Protein AF-0000000076757131 (afdb_homodimer)

Organism: NCBI:txid1073362

Solvent-accessible surface area (backbone atoms only — not comparable to full-atom values): 20024 Å² total; per-residue (Å²): 137,82,82,80,77,80,82,79,80,73,79,79,78,77,78,76,79,80,77,76,77,74,74,69,77,72,66,69,72,74,76,75,64,66,77,69,65,65,69,62,70,65,69,66,61,77,56,80,61,63,68,68,68,74,60,69,62,56,57,53,46,50,71,74,59,55,54,67,68,59,51,51,37,23,67,72,57,30,57,68,42,39,50,52,40,46,47,56,53,54,70,36,71,89,28,52,43,93,88,58,26,32,50,46,78,42,75,37,50,63,56,57,54,48,49,55,51,49,51,50,49,43,51,53,48,67,75,33,73,85,56,54,59,61,58,50,23,52,52,45,19,67,73,69,71,46,91,49,56,43,73,54,50,54,53,52,46,56,58,72,74,107,136,83,83,78,79,82,79,74,78,76,79,78,78,81,79,74,80,78,77,77,77,74,74,70,77,73,67,71,73,75,74,76,62,65,75,61,65,66,71,64,71,66,72,67,62,78,57,79,62,64,69,71,69,74,61,70,64,55,56,53,45,50,71,72,60,56,56,69,69,57,51,52,37,22,66,71,58,30,58,70,41,40,51,53,41,46,47,56,54,55,69,37,72,89,28,51,44,94,87,58,26,33,49,46,78,41,73,37,50,62,56,58,54,49,48,54,50,48,51,49,50,41,51,53,48,68,76,34,74,84,55,53,59,62,57,50,22,51,51,45,20,67,75,68,71,46,90,49,57,44,73,55,50,54,53,52,45,55,58,71,74,107

Nearest PDB structures (foldseek):
  4dcc-assembly1_A  TM=4.851E-01  e=5.047E+00  Bacteroides thetaiotaomicron
  5ue0-assembly1_A  TM=5.741E-01  e=3.701E+00  Chlamydia trachomatis L2/434/Bu
  4dcc-assembly1_A  TM=4.854E-01  e=4.711E+00  Bacteroides thetaiotaomicron

pLDDT: mean 72.47, std 30.32, range [21.83, 98.75]

Sequence (324 aa):
MKPTEKRSHSHGTARSPGVGARQDTSQPPAQGGGYLDTYRFCELEKSDYAAEKIDPRLKDLHQIGLNPTLLKVAAAIGVDNFLKMWEILDNDEHLRTDWGGIMVKIRAFKSYRRYLRNRHIVMLHKNNDEMGVTKIAKKATENLGERIHPSQIYKIVARSNDMKPTEKRSHSHGTARSPGVGARQDTSQPPAQGGGYLDTYRFCELEKSDYAAEKIDPRLKDLHQIGLNPTLLKVAAAIGVDNFLKMWEILDNDEHLRTDWGGIMVKIRAFKSYRRYLRNRHIVMLHKNNDEMGVTKIAKKATENLGERIHPSQIYKIVARSND

Radius of gyration: 44.88 Å; Cα contacts (8 Å, |Δi|>4): 214; chains: 2; bounding box: 144×159×58 Å

Foldseek 3Di:
DDPPPPDPCPPDPPPPDDPDPPPPPPPPPDCCVPDPVVPPPPPPPVPCPVPVPQDPCLVVVVVVPDDPVLSVVCRVVHVVVSVVVLVVQLPDPVQADPVGDGHDDDDDCVVVVVVVLLVVLLVLCVVCVPDDLVVSQVVSCVVVVHHDDSVVSVVSNVVVVD/DDPPDPPPPPPDPPDDPPPDDPPPDPPPPDPPVPDPVVPPPPPPPVPCPVPPPQDPCLVVVVVVPDDPVLSVVCRVVHVVVSVVVLVVQLPDPVQADPVGDGHDDDDDCVVVVVVVLLVVLLVLCVVCVPDDLVVSQVVSCVVVVHHDDSVVSVVSNVVVVD

Secondary structure (DSSP, 8-state):
-------------------------------------------------------THHHHHHHHT--HHHHHHHHHH-HHHHHHHHHHHHH-GGGB-TTSSEEEEE--THHHHHHHHHHHHHHHHHH-TT--HHHHHHHHHHHHSS---HHHHHHHHHHHT-/---------------------------------TT--------------------THHHHHHHHT--HHHHHHHHHH-HHHHHHHHHHHHH-GGGB-TTSSEEEEE--THHHHHHHHHHHHHHHHHH-TTS-HHHHHHHHHHHHSS---HHHHHHHHHHHT-

Structure (mmCIF, N/CA/C/O backbone):
data_AF-0000000076757131-model_v1
#
loop_
_entity.id
_entity.type
_entity.pdbx_description
1 polymer 'Uncharacterized protein'
#
loop_
_atom_site.group_PDB
_atom_site.id
_atom_site.type_symbol
_atom_site.label_atom_id
_atom_site.label_alt_id
_atom_site.label_comp_id
_atom_site.label_asym_id
_atom_site.label_entity_id
_atom_site.label_seq_id
_atom_site.pdbx_PDB_ins_code
_atom_site.Cartn_x
_atom_site.Cartn_y
_atom_site.Cartn_z
_atom_site.occupancy
_atom_site.B_iso_or_equiv
_atom_site.auth_seq_id
_atom_site.auth_comp_id
_atom_site.auth_asym_id
_atom_site.auth_atom_id
_atom_site.pdbx_PDB_model_num
ATOM 1 N N . MET A 1 1 ? 50 -81.5 13.469 1 29.72 1 MET A N 1
ATOM 2 C CA . MET A 1 1 ? 50.25 -80.125 13.898 1 29.72 1 MET A CA 1
ATOM 3 C C . MET A 1 1 ? 51.344 -79.438 13.055 1 29.72 1 MET A C 1
ATOM 5 O O . MET A 1 1 ? 52.5 -79.375 13.469 1 29.72 1 MET A O 1
ATOM 9 N N . LYS A 1 2 ? 51.312 -79.562 11.703 1 29.81 2 LYS A N 1
ATOM 10 C CA . LYS A 1 2 ? 52.438 -79.5 10.781 1 29.81 2 LYS A CA 1
ATOM 11 C C . LYS A 1 2 ? 52.875 -78.062 10.633 1 29.81 2 LYS A C 1
ATOM 13 O O . LYS A 1 2 ? 52.062 -77.125 10.531 1 29.81 2 LYS A O 1
ATOM 18 N N . PRO A 1 3 ? 54.125 -77.562 11.008 1 34.94 3 PRO A N 1
ATOM 19 C CA . PRO A 1 3 ? 54.812 -76.312 11.195 1 34.94 3 PRO A CA 1
ATOM 20 C C . PRO A 1 3 ? 55 -75.562 9.883 1 34.94 3 PRO A C 1
ATOM 22 O O . PRO A 1 3 ? 55.625 -76.062 8.953 1 34.94 3 PRO A O 1
ATOM 25 N N . THR A 1 4 ? 53.938 -74.812 9.328 1 29.81 4 THR A N 1
ATOM 26 C CA . THR A 1 4 ? 53.844 -74.312 7.961 1 29.81 4 THR A CA 1
ATOM 27 C C . THR A 1 4 ? 54.875 -73.188 7.715 1 29.81 4 THR A C 1
ATOM 29 O O . THR A 1 4 ? 54.906 -72.188 8.422 1 29.81 4 THR A O 1
ATOM 32 N N . GLU A 1 5 ? 56.062 -73.562 7.285 1 27.61 5 GLU A N 1
ATOM 33 C CA . GLU A 1 5 ? 57.344 -72.875 7.129 1 27.61 5 GLU A CA 1
ATOM 34 C C . GLU A 1 5 ? 57.25 -71.75 6.117 1 27.61 5 GLU A C 1
ATOM 36 O O . GLU A 1 5 ? 57 -71.938 4.934 1 27.61 5 GLU A O 1
ATOM 41 N N . LYS A 1 6 ? 56.562 -70.562 6.504 1 28.2 6 LYS A N 1
ATOM 42 C CA . LYS A 1 6 ? 56.188 -69.5 5.559 1 28.2 6 LYS A CA 1
ATOM 43 C C . LYS A 1 6 ? 57.438 -68.938 4.891 1 28.2 6 LYS A C 1
ATOM 45 O O . LYS A 1 6 ? 58.438 -68.688 5.547 1 28.2 6 LYS A O 1
ATOM 50 N N . ARG A 1 7 ? 57.562 -69 3.533 1 26.45 7 ARG A N 1
ATOM 51 C CA . ARG A 1 7 ? 58.562 -68.75 2.482 1 26.45 7 ARG A CA 1
ATOM 52 C C . ARG A 1 7 ? 58.906 -67.312 2.365 1 26.45 7 ARG A C 1
ATOM 54 O O . ARG A 1 7 ? 58.031 -66.438 2.314 1 26.45 7 ARG A O 1
ATOM 61 N N . SER A 1 8 ? 60.156 -66.812 2.822 1 25.58 8 SER A N 1
ATOM 62 C CA . SER A 1 8 ? 60.906 -65.625 3.076 1 25.58 8 SER A CA 1
ATOM 63 C C . SER A 1 8 ? 61.25 -64.875 1.772 1 25.58 8 SER A C 1
ATOM 65 O O . SER A 1 8 ? 62.25 -65.25 1.118 1 25.58 8 SER A O 1
ATOM 67 N N . HIS A 1 9 ? 60.25 -64.625 0.852 1 22.86 9 HIS A N 1
ATOM 68 C CA . HIS A 1 9 ? 60.594 -64.188 -0.497 1 22.86 9 HIS A CA 1
ATOM 69 C C . HIS A 1 9 ? 61.406 -62.906 -0.474 1 22.86 9 HIS A C 1
ATOM 71 O O . HIS A 1 9 ? 60.969 -61.906 0.128 1 22.86 9 HIS A O 1
ATOM 77 N N . SER A 1 10 ? 62.719 -62.938 -0.554 1 24.3 10 SER A N 1
ATOM 78 C CA . SER A 1 10 ? 63.812 -62 -0.443 1 24.3 10 SER A CA 1
ATOM 79 C C . SER A 1 10 ? 63.812 -61 -1.58 1 24.3 10 SER A C 1
ATOM 81 O O . SER A 1 10 ? 64.812 -60.281 -1.778 1 24.3 10 SER A O 1
ATOM 83 N N . HIS A 1 11 ? 62.625 -60.562 -2.096 1 25.34 11 HIS A N 1
ATOM 84 C CA . HIS A 1 11 ? 62.688 -59.906 -3.398 1 25.34 11 HIS A CA 1
ATOM 85 C C . HIS A 1 11 ? 63.625 -58.719 -3.379 1 25.34 11 HIS A C 1
ATOM 87 O O . HIS A 1 11 ? 63.75 -58.031 -2.365 1 25.34 11 HIS A O 1
ATOM 93 N N . GLY A 1 12 ? 64.688 -58.781 -4.258 1 23.33 12 GLY A N 1
ATOM 94 C CA . GLY A 1 12 ? 65.875 -58.094 -4.641 1 23.33 12 GLY A CA 1
ATOM 95 C C . GLY A 1 12 ? 65.625 -56.625 -4.973 1 23.33 12 GLY A C 1
ATOM 96 O O . GLY A 1 12 ? 64.688 -56.281 -5.637 1 23.33 12 GLY A O 1
ATOM 97 N N . THR A 1 13 ? 66 -55.688 -4.078 1 25.72 13 THR A N 1
ATOM 98 C CA . THR A 1 13 ? 65.875 -54.25 -3.85 1 25.72 13 THR A CA 1
ATOM 99 C C . THR A 1 13 ? 66.625 -53.469 -4.93 1 25.72 13 THR A C 1
ATOM 101 O O . THR A 1 13 ? 67.875 -53.406 -4.934 1 25.72 13 THR A O 1
ATOM 104 N N . ALA A 1 14 ? 66.312 -53.812 -6.227 1 26.48 14 ALA A N 1
ATOM 105 C CA . ALA A 1 14 ? 67.125 -53.219 -7.309 1 26.48 14 ALA A CA 1
ATOM 106 C C . ALA A 1 14 ? 67.188 -51.719 -7.145 1 26.48 14 ALA A C 1
ATOM 108 O O . ALA A 1 14 ? 66.188 -51.031 -6.906 1 26.48 14 ALA A O 1
ATOM 109 N N . ARG A 1 15 ? 68.438 -51.25 -6.867 1 24.3 15 ARG A N 1
ATOM 110 C CA . ARG A 1 15 ? 69 -49.938 -6.492 1 24.3 15 ARG A CA 1
ATOM 111 C C . ARG A 1 15 ? 68.875 -48.969 -7.652 1 24.3 15 ARG A C 1
ATOM 113 O O . ARG A 1 15 ? 69.562 -49.156 -8.68 1 24.3 15 ARG A O 1
ATOM 120 N N . SER A 1 16 ? 67.625 -48.625 -8.141 1 25.53 16 SER A N 1
ATOM 121 C CA . SER A 1 16 ? 67.562 -47.781 -9.336 1 25.53 16 SER A CA 1
ATOM 122 C C . SER A 1 16 ? 68.375 -46.531 -9.203 1 25.53 16 SER A C 1
ATOM 124 O O . SER A 1 16 ? 68.438 -45.938 -8.117 1 25.53 16 SER A O 1
ATOM 126 N N . PRO A 1 17 ? 69.375 -46.438 -10.148 1 27.61 17 PRO A N 1
ATOM 127 C CA . PRO A 1 17 ? 70.438 -45.406 -10.305 1 27.61 17 PRO A CA 1
ATOM 128 C C . PRO A 1 17 ? 69.875 -44 -10.273 1 27.61 17 PRO A C 1
ATOM 130 O O . PRO A 1 17 ? 68.688 -43.781 -10.531 1 27.61 17 PRO A O 1
ATOM 133 N N . GLY A 1 18 ? 70.562 -43.094 -9.469 1 23.17 18 GLY A N 1
ATOM 134 C CA . GLY A 1 18 ? 70.438 -41.75 -8.969 1 23.17 18 GLY A CA 1
ATOM 135 C C . GLY A 1 18 ? 70.438 -40.688 -10.062 1 23.17 18 GLY A C 1
ATOM 136 O O . GLY A 1 18 ? 71.5 -40.5 -10.711 1 23.17 18 GLY A O 1
ATOM 137 N N . VAL A 1 19 ? 69.438 -40.781 -11.016 1 29.11 19 VAL A N 1
ATOM 138 C CA . VAL A 1 19 ? 69.438 -39.844 -12.148 1 29.11 19 VAL A CA 1
ATOM 139 C C . VAL A 1 19 ? 69.688 -38.438 -11.641 1 29.11 19 VAL A C 1
ATOM 141 O O . VAL A 1 19 ? 69.188 -38.062 -10.578 1 29.11 19 VAL A O 1
ATOM 144 N N . GLY A 1 20 ? 70.875 -37.938 -11.953 1 24.14 20 GLY A N 1
ATOM 145 C CA . GLY A 1 20 ? 71.5 -36.625 -11.773 1 24.14 20 GLY A CA 1
ATOM 146 C C . GLY A 1 20 ? 70.562 -35.469 -12.109 1 24.14 20 GLY A C 1
ATOM 147 O O . GLY A 1 20 ? 69.75 -35.594 -13.039 1 24.14 20 GLY A O 1
ATOM 148 N N . ALA A 1 21 ? 70.25 -34.656 -11.102 1 26.73 21 ALA A N 1
ATOM 149 C CA . ALA A 1 21 ? 69.312 -33.531 -10.883 1 26.73 21 ALA A CA 1
ATOM 150 C C . ALA A 1 21 ? 69.625 -32.375 -11.82 1 26.73 21 ALA A C 1
ATOM 152 O O . ALA A 1 21 ? 70.625 -31.703 -11.672 1 26.73 21 ALA A O 1
ATOM 153 N N . ARG A 1 22 ? 69.812 -32.75 -13.188 1 26.19 22 ARG A N 1
ATOM 154 C CA . ARG A 1 22 ? 70.125 -31.578 -13.992 1 26.19 22 ARG A CA 1
ATOM 155 C C . ARG A 1 22 ? 69.25 -30.375 -13.562 1 26.19 22 ARG A C 1
ATOM 157 O O . ARG A 1 22 ? 68.062 -30.484 -13.406 1 26.19 22 ARG A O 1
ATOM 164 N N . GLN A 1 23 ? 69.938 -29.516 -12.906 1 25.66 23 GLN A N 1
ATOM 165 C CA . GLN A 1 23 ? 69.562 -28.234 -12.328 1 25.66 23 GLN A CA 1
ATOM 166 C C . GLN A 1 23 ? 68.875 -27.344 -13.375 1 25.66 23 GLN A C 1
ATOM 168 O O . GLN A 1 23 ? 69.562 -26.844 -14.281 1 25.66 23 GLN A O 1
ATOM 173 N N . ASP A 1 24 ? 68 -28 -14.211 1 25.5 24 ASP A N 1
ATOM 174 C CA . ASP A 1 24 ? 67.5 -27.094 -15.258 1 25.5 24 ASP A CA 1
ATOM 175 C C . ASP A 1 24 ? 67.125 -25.734 -14.688 1 25.5 24 ASP A C 1
ATOM 177 O O . ASP A 1 24 ? 66.562 -25.641 -13.594 1 25.5 24 ASP A O 1
ATOM 181 N N . THR A 1 25 ? 67.938 -24.734 -15.148 1 28.84 25 THR A N 1
ATOM 182 C CA . THR A 1 25 ? 67.875 -23.281 -14.93 1 28.84 25 THR A CA 1
ATOM 183 C C . THR A 1 25 ? 66.438 -22.812 -15.086 1 28.84 25 THR A C 1
ATOM 185 O O . THR A 1 25 ? 65.812 -22.953 -16.156 1 28.84 25 THR A O 1
ATOM 188 N N . SER A 1 26 ? 65.688 -22.953 -14.008 1 28.25 26 SER A N 1
ATOM 189 C CA . SER A 1 26 ? 64.312 -22.484 -13.938 1 28.25 26 SER A CA 1
ATOM 190 C C . SER A 1 26 ? 64.125 -21.062 -14.438 1 28.25 26 SER A C 1
ATOM 192 O O . SER A 1 26 ? 64.688 -20.125 -13.844 1 28.25 26 SER A O 1
ATOM 194 N N . GLN A 1 27 ? 64.438 -20.969 -15.797 1 30.72 27 GLN A N 1
ATOM 195 C CA . GLN A 1 27 ? 64.188 -19.594 -16.219 1 30.72 27 GLN A CA 1
ATOM 196 C C . GLN A 1 27 ? 62.906 -19.047 -15.586 1 30.72 27 GLN A C 1
ATOM 198 O O . GLN A 1 27 ? 61.875 -19.734 -15.523 1 30.72 27 GLN A O 1
ATOM 203 N N . PRO A 1 28 ? 63.125 -18.125 -14.672 1 31.55 28 PRO A N 1
ATOM 204 C CA . PRO A 1 28 ? 61.938 -17.578 -13.977 1 31.55 28 PRO A CA 1
ATOM 205 C C . PRO A 1 28 ? 60.812 -17.188 -14.93 1 31.55 28 PRO A C 1
ATOM 207 O O . PRO A 1 28 ? 61.094 -16.859 -16.094 1 31.55 28 PRO A O 1
ATOM 210 N N . PRO A 1 29 ? 59.781 -17.969 -14.891 1 31.34 29 PRO A N 1
ATOM 211 C CA . PRO A 1 29 ? 58.688 -17.578 -15.781 1 31.34 29 PRO A CA 1
ATOM 212 C C . PRO A 1 29 ? 58.531 -16.062 -15.906 1 31.34 29 PRO A C 1
ATOM 214 O O . PRO A 1 29 ? 58.938 -15.328 -15.008 1 31.34 29 PRO A O 1
ATOM 217 N N . ALA A 1 30 ? 58.656 -15.68 -17.172 1 30.33 30 ALA A N 1
ATOM 218 C CA . ALA A 1 30 ? 58.406 -14.289 -17.531 1 30.33 30 ALA A CA 1
ATOM 219 C C . ALA A 1 30 ? 57.219 -13.727 -16.719 1 30.33 30 ALA A C 1
ATOM 221 O O . ALA A 1 30 ? 56.25 -14.43 -16.453 1 30.33 30 ALA A O 1
ATOM 222 N N . GLN A 1 31 ? 57.625 -12.891 -15.82 1 26.56 31 GLN A N 1
ATOM 223 C CA . GLN A 1 31 ? 56.688 -12.133 -15.008 1 26.56 31 GLN A CA 1
ATOM 224 C C . GLN A 1 31 ? 55.562 -11.555 -15.875 1 26.56 31 GLN A C 1
ATOM 226 O O . GLN A 1 31 ? 55.812 -10.773 -16.797 1 26.56 31 GLN A O 1
ATOM 231 N N . GLY A 1 32 ? 54.719 -12.484 -16.469 1 28.53 32 GLY A N 1
ATOM 232 C CA . GLY A 1 32 ? 53.562 -11.906 -17.141 1 28.53 32 GLY A CA 1
ATOM 233 C C . GLY A 1 32 ? 52.906 -10.789 -16.344 1 28.53 32 GLY A C 1
ATOM 234 O O . GLY A 1 32 ? 52.125 -11.047 -15.445 1 28.53 32 GLY A O 1
ATOM 235 N N . GLY A 1 33 ? 53.719 -9.961 -15.859 1 32.03 33 GLY A N 1
ATOM 236 C CA . GLY A 1 33 ? 53.031 -8.922 -15.125 1 32.03 33 GLY A CA 1
ATOM 237 C C . GLY A 1 33 ? 51.938 -8.242 -15.945 1 32.03 33 GLY A C 1
ATOM 238 O O . GLY A 1 33 ? 51.5 -7.137 -15.609 1 32.03 33 GLY A O 1
ATOM 239 N N . GLY A 1 34 ? 51.844 -8.688 -17.234 1 25.73 34 GLY A N 1
ATOM 240 C CA . GLY A 1 34 ? 51.219 -7.605 -17.969 1 25.73 34 GLY A CA 1
ATOM 241 C C . GLY A 1 34 ? 50 -7.047 -17.266 1 25.73 34 GLY A C 1
ATOM 242 O O . GLY A 1 34 ? 49.969 -5.867 -16.891 1 25.73 34 GLY A O 1
ATOM 243 N N . TYR A 1 35 ? 48.875 -7.445 -17.922 1 28.12 35 TYR A N 1
ATOM 244 C CA . TYR A 1 35 ? 47.75 -6.562 -18.234 1 28.12 35 TYR A CA 1
ATOM 245 C C . TYR A 1 35 ? 46.875 -6.34 -17.016 1 28.12 35 TYR A C 1
ATOM 247 O O . TYR A 1 35 ? 46 -7.16 -16.703 1 28.12 35 TYR A O 1
ATOM 255 N N . LEU A 1 36 ? 47.5 -6.324 -15.852 1 27.94 36 LEU A N 1
ATOM 256 C CA . LEU A 1 36 ? 46.406 -5.93 -14.953 1 27.94 36 LEU A CA 1
ATOM 257 C C . LEU A 1 36 ? 45.656 -4.727 -15.508 1 27.94 3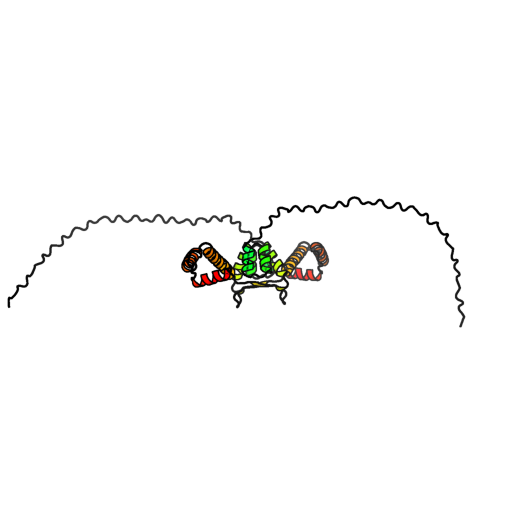6 LEU A C 1
ATOM 259 O O . LEU A 1 36 ? 46.156 -3.604 -15.477 1 27.94 36 LEU A O 1
ATOM 263 N N . ASP A 1 37 ? 45.188 -4.922 -16.75 1 27.59 37 ASP A N 1
ATOM 264 C CA . ASP A 1 37 ? 44.25 -3.828 -17.047 1 27.59 37 ASP A CA 1
ATOM 265 C C . ASP A 1 37 ? 43.438 -3.451 -15.828 1 27.59 37 ASP A C 1
ATOM 267 O O . ASP A 1 37 ? 42.688 -4.273 -15.305 1 27.59 37 ASP A O 1
ATOM 271 N N . THR A 1 38 ? 44.094 -2.676 -15 1 29.3 38 THR A N 1
ATOM 272 C CA . THR A 1 38 ? 43.25 -1.991 -14.031 1 29.3 38 THR A CA 1
ATOM 273 C C . THR A 1 38 ? 41.906 -1.625 -14.641 1 29.3 38 THR A C 1
ATOM 275 O O . THR A 1 38 ? 41.844 -0.83 -15.578 1 29.3 38 THR A O 1
ATOM 278 N N . TYR A 1 39 ? 41.156 -2.586 -14.859 1 26.44 39 TYR A N 1
ATOM 279 C CA . TYR A 1 39 ? 39.812 -2.078 -15.117 1 26.44 39 TYR A CA 1
ATOM 280 C C . TYR A 1 39 ? 39.562 -0.786 -14.352 1 26.44 39 TYR A C 1
ATOM 282 O O . TYR A 1 39 ? 39.531 -0.782 -13.117 1 26.44 39 TYR A O 1
ATOM 290 N N . ARG A 1 40 ? 40.188 0.309 -14.82 1 26.52 40 ARG A N 1
ATOM 291 C CA . ARG A 1 40 ? 39.625 1.548 -14.289 1 26.52 40 ARG A CA 1
ATOM 292 C C . ARG A 1 40 ? 38.156 1.373 -13.922 1 26.52 40 ARG A C 1
ATOM 294 O O . ARG A 1 40 ? 37.375 0.824 -14.703 1 26.52 40 ARG A O 1
ATOM 301 N N . PHE A 1 41 ? 37.906 1.293 -12.664 1 26.06 41 PHE A N 1
ATOM 302 C CA . PHE A 1 41 ? 36.531 1.505 -12.273 1 26.06 41 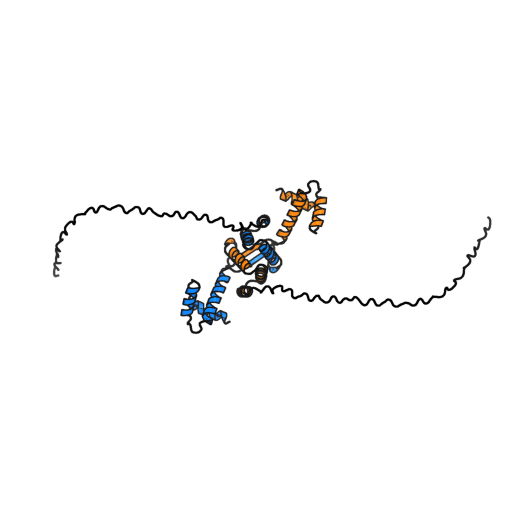PHE A CA 1
ATOM 303 C C . PHE A 1 41 ? 35.781 2.354 -13.312 1 26.06 41 PHE A C 1
ATOM 305 O O . PHE A 1 41 ? 36.25 3.447 -13.656 1 26.06 41 PHE A O 1
ATOM 312 N N . CYS A 1 42 ? 35.438 1.766 -14.398 1 28.41 42 CYS A N 1
ATOM 313 C CA . CYS A 1 42 ? 34.469 2.566 -15.133 1 28.41 42 CYS A CA 1
ATOM 314 C C . CYS A 1 42 ? 33.875 3.641 -14.242 1 28.41 42 CYS A C 1
ATOM 316 O O . CYS A 1 42 ? 33.406 3.346 -13.148 1 28.41 42 CYS A O 1
ATOM 318 N N . GLU A 1 43 ? 34.469 4.762 -14.25 1 31.03 43 GLU A N 1
ATOM 319 C CA . GLU A 1 43 ? 33.594 5.832 -13.789 1 31.03 43 GLU A CA 1
ATOM 320 C C . GLU A 1 43 ? 32.156 5.527 -14.125 1 31.03 43 GLU A C 1
ATOM 322 O O . GLU A 1 43 ? 31.734 5.594 -15.289 1 31.03 43 GLU A O 1
ATOM 327 N N . LEU A 1 44 ? 31.672 4.391 -13.656 1 31.22 44 LEU A N 1
ATOM 328 C CA . LEU A 1 44 ? 30.219 4.449 -13.766 1 31.22 44 LEU A CA 1
ATOM 329 C C . LEU A 1 44 ? 29.734 5.891 -13.844 1 31.22 44 LEU A C 1
ATOM 331 O O . LEU A 1 44 ? 29.969 6.684 -12.93 1 31.22 44 LEU A O 1
ATOM 335 N N . GLU A 1 45 ? 29.953 6.496 -14.977 1 33.78 45 GLU A N 1
ATOM 336 C CA . GLU A 1 45 ? 29.234 7.75 -15.133 1 33.78 45 GLU A CA 1
ATOM 337 C C . GLU A 1 45 ? 28.094 7.855 -14.125 1 33.78 45 GLU A C 1
ATOM 339 O O . GLU A 1 45 ? 27.453 6.855 -13.805 1 33.78 45 GLU A O 1
ATOM 344 N N . LYS A 1 46 ? 28.25 8.734 -13.227 1 35.66 46 LYS A N 1
ATOM 345 C CA . LYS A 1 46 ? 27.031 9.211 -12.586 1 35.66 46 LYS A CA 1
ATOM 346 C C . LYS A 1 46 ? 25.844 9.117 -13.539 1 35.66 46 LYS A C 1
ATOM 348 O O . LYS A 1 46 ? 25.672 9.977 -14.406 1 35.66 46 LYS A O 1
ATOM 353 N N . SER A 1 47 ? 25.812 8.141 -14.391 1 35.34 47 SER A N 1
ATOM 354 C CA . SER A 1 47 ? 24.594 8.078 -15.18 1 35.34 47 SER A CA 1
ATOM 355 C C . SER A 1 47 ? 23.547 9.047 -14.641 1 35.34 47 SER A C 1
ATOM 357 O O . SER A 1 47 ? 23.375 9.188 -13.43 1 35.34 47 SER A O 1
ATOM 359 N N . ASP A 1 48 ? 23.422 10.117 -15.305 1 36.06 48 ASP A N 1
ATOM 360 C CA . ASP A 1 48 ? 22.312 11.055 -15.102 1 36.06 48 ASP A CA 1
ATOM 361 C C . ASP A 1 48 ? 21.109 10.352 -14.5 1 36.06 48 ASP A C 1
ATOM 363 O O . ASP A 1 48 ? 20.078 10.18 -15.164 1 36.06 48 ASP A O 1
ATOM 367 N N . TYR A 1 49 ? 21.203 9.188 -14.219 1 36.88 49 TYR A N 1
ATOM 368 C CA . TYR A 1 49 ? 20.172 8.641 -13.344 1 36.88 49 TYR A CA 1
ATOM 369 C C . TYR A 1 49 ? 19.531 9.734 -12.5 1 36.88 49 TYR A C 1
ATOM 371 O O . TYR A 1 49 ? 20.234 10.461 -11.781 1 36.88 49 TYR A O 1
ATOM 379 N N . ALA A 1 50 ? 18.781 10.461 -13.117 1 36.41 50 ALA A N 1
ATOM 380 C CA . ALA A 1 50 ? 17.922 11.438 -12.445 1 36.41 50 ALA A CA 1
ATOM 381 C C . ALA A 1 50 ? 17.953 11.242 -10.93 1 36.41 50 ALA A C 1
ATOM 383 O O . ALA A 1 50 ? 17.594 10.172 -10.43 1 36.41 50 ALA A O 1
ATOM 384 N N . ALA A 1 51 ? 18.938 11.328 -10.203 1 42.5 51 ALA A N 1
ATOM 385 C CA . ALA A 1 51 ? 18.781 11.477 -8.758 1 42.5 51 ALA A CA 1
ATOM 386 C C . ALA A 1 51 ? 17.312 11.57 -8.367 1 42.5 51 ALA A C 1
ATOM 388 O O . ALA A 1 51 ? 16.672 12.586 -8.617 1 42.5 51 ALA A O 1
ATOM 389 N N . GLU A 1 52 ? 16.562 10.664 -8.914 1 50.41 52 GLU A N 1
ATOM 390 C CA . GLU A 1 52 ? 15.148 10.625 -8.57 1 50.41 52 GLU A CA 1
ATOM 391 C C . GLU A 1 52 ? 14.867 11.461 -7.328 1 50.41 52 GLU A C 1
ATOM 393 O O . GLU A 1 52 ? 15.398 11.18 -6.25 1 50.41 52 GLU A O 1
ATOM 398 N N . LYS A 1 53 ? 15 12.703 -7.512 1 68.88 53 LYS A N 1
ATOM 399 C CA . LYS A 1 53 ? 14.648 13.711 -6.516 1 68.88 53 LYS A CA 1
ATOM 400 C C . LYS A 1 53 ? 13.695 13.133 -5.473 1 68.88 53 LYS A C 1
ATOM 402 O O . LYS A 1 53 ? 12.625 12.617 -5.812 1 68.88 53 LYS A O 1
ATOM 407 N N . ILE A 1 54 ? 14.43 12.719 -4.465 1 84.81 54 ILE A N 1
ATOM 408 C CA . ILE A 1 54 ? 13.641 12.297 -3.322 1 84.81 54 ILE A CA 1
ATOM 409 C C . ILE A 1 54 ? 12.469 13.25 -3.119 1 84.81 54 ILE A C 1
ATOM 411 O O . ILE A 1 54 ? 12.656 14.469 -3.059 1 84.81 54 ILE A O 1
ATOM 415 N N . ASP A 1 55 ? 11.312 12.773 -3.336 1 93.44 55 ASP A N 1
ATOM 416 C CA . ASP A 1 55 ? 10.109 13.555 -3.051 1 93.44 55 ASP A CA 1
ATOM 417 C C . ASP A 1 55 ? 10.172 14.164 -1.654 1 93.44 55 ASP A C 1
ATOM 419 O O . ASP A 1 55 ? 10.273 13.445 -0.658 1 93.44 55 ASP A O 1
ATOM 423 N N . PRO A 1 56 ? 10.234 15.414 -1.598 1 92.62 56 PRO A N 1
ATOM 424 C CA . PRO A 1 56 ? 10.344 16.062 -0.287 1 92.62 56 PRO A CA 1
ATOM 425 C C . PRO A 1 56 ? 9.195 15.68 0.649 1 92.62 56 PRO A C 1
ATOM 427 O O . PRO A 1 56 ? 9.32 15.812 1.869 1 92.62 56 PRO A O 1
ATOM 430 N N . ARG A 1 57 ? 8.141 15.281 0.15 1 95.88 57 ARG A N 1
ATOM 431 C CA . ARG A 1 57 ? 6.984 14.922 0.965 1 95.88 57 ARG A CA 1
ATOM 432 C C . ARG A 1 57 ? 7.262 13.656 1.773 1 95.88 57 ARG A C 1
ATOM 434 O O . ARG A 1 57 ? 6.539 13.352 2.725 1 95.88 57 ARG A O 1
ATOM 441 N N . LEU A 1 58 ? 8.305 12.914 1.419 1 97.12 58 LEU A N 1
ATOM 442 C CA . LEU A 1 58 ? 8.703 11.766 2.234 1 97.12 58 LEU A CA 1
ATOM 443 C C . LEU A 1 58 ? 9.078 12.211 3.645 1 97.12 58 LEU A C 1
ATOM 445 O O . LEU A 1 58 ? 8.82 11.492 4.613 1 97.12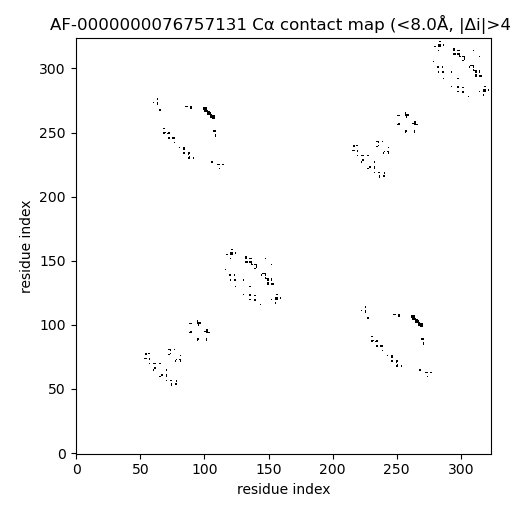 58 LEU A O 1
ATOM 449 N N . LYS A 1 59 ? 9.664 13.359 3.68 1 94 59 LYS A N 1
ATOM 450 C CA . LYS A 1 59 ? 9.992 13.93 4.984 1 94 59 LYS A CA 1
ATOM 451 C C . LYS A 1 59 ? 8.727 14.227 5.785 1 94 59 LYS A C 1
ATOM 453 O O . LYS A 1 59 ? 8.695 14.023 7.004 1 94 59 LYS A O 1
ATOM 458 N N . ASP A 1 60 ? 7.73 14.719 5.148 1 94.31 60 ASP A N 1
ATOM 459 C CA . ASP A 1 60 ? 6.449 14.977 5.801 1 94.31 60 ASP A CA 1
ATOM 460 C C . ASP A 1 60 ? 5.855 13.688 6.371 1 94.31 60 ASP A C 1
ATOM 462 O O . ASP A 1 60 ? 5.395 13.664 7.516 1 94.31 60 ASP A O 1
ATOM 466 N N . LEU A 1 61 ? 5.91 12.641 5.59 1 97.06 61 LEU A N 1
ATOM 467 C CA . LEU A 1 61 ? 5.379 11.352 6.027 1 97.06 61 LEU A CA 1
ATOM 468 C C . LEU A 1 61 ? 6.148 10.836 7.234 1 97.06 61 LEU A C 1
ATOM 470 O O . LEU A 1 61 ? 5.562 10.242 8.141 1 97.06 61 LEU A O 1
ATOM 474 N N . HIS A 1 62 ? 7.426 11.062 7.172 1 95.94 62 HIS A N 1
ATOM 475 C CA . HIS A 1 62 ? 8.258 10.695 8.312 1 95.94 62 HIS A CA 1
ATOM 476 C C . HIS A 1 62 ? 7.855 11.484 9.562 1 95.94 62 HIS A C 1
ATOM 478 O O . HIS A 1 62 ? 7.754 10.914 10.648 1 95.94 62 HIS A O 1
ATOM 484 N N . GLN A 1 63 ? 7.602 12.719 9.383 1 92.94 63 GLN A N 1
ATOM 485 C CA . GLN A 1 63 ? 7.234 13.586 10.5 1 92.94 63 GLN A CA 1
ATOM 486 C C . GLN A 1 63 ? 5.871 13.203 11.07 1 92.94 63 GLN A C 1
ATOM 488 O O . GLN A 1 63 ? 5.633 13.352 12.273 1 92.94 63 GLN A O 1
ATOM 493 N N . ILE A 1 64 ? 5.027 12.727 10.258 1 94.69 64 ILE A N 1
ATOM 494 C CA . ILE A 1 64 ? 3.715 12.258 10.688 1 94.69 64 ILE A CA 1
ATOM 495 C C . ILE A 1 64 ? 3.877 11.023 11.578 1 94.69 64 ILE A C 1
ATOM 497 O O . ILE A 1 64 ? 3.008 10.734 12.406 1 94.69 64 ILE A O 1
ATOM 501 N N . GLY A 1 65 ? 4.926 10.297 11.375 1 93.56 65 GLY A N 1
ATOM 502 C CA . GLY A 1 65 ? 5.195 9.156 12.234 1 93.56 65 GLY A CA 1
ATOM 503 C C . GLY A 1 65 ? 4.934 7.824 11.562 1 93.56 65 GLY A C 1
ATOM 504 O O . GLY A 1 65 ? 4.668 6.824 12.227 1 93.56 65 GLY A O 1
ATOM 505 N N . LEU A 1 66 ? 4.938 7.836 10.273 1 95.62 66 LEU A N 1
ATOM 506 C CA . LEU A 1 66 ? 4.805 6.562 9.578 1 95.62 66 LEU A CA 1
ATOM 507 C C . LEU A 1 66 ? 6 5.66 9.859 1 95.62 66 LEU A C 1
ATOM 509 O O . LEU A 1 66 ? 7.129 6.137 9.969 1 95.62 66 LEU A O 1
ATOM 513 N N . ASN A 1 67 ? 5.672 4.375 9.984 1 93.75 67 ASN A N 1
ATOM 514 C CA . ASN A 1 67 ? 6.773 3.457 10.25 1 93.75 67 ASN A CA 1
ATOM 515 C C . ASN A 1 67 ? 7.723 3.367 9.055 1 93.75 67 ASN A C 1
ATOM 517 O O . ASN A 1 67 ? 7.34 3.684 7.926 1 93.75 67 ASN A O 1
ATOM 521 N N . PRO A 1 68 ? 8.906 2.932 9.234 1 95.62 68 PRO A N 1
ATOM 522 C CA . PRO A 1 68 ? 9.945 2.947 8.203 1 95.62 68 PRO A CA 1
ATOM 523 C C . PRO A 1 68 ? 9.57 2.115 6.98 1 95.62 68 PRO A C 1
ATOM 525 O O . PRO A 1 68 ? 9.914 2.482 5.852 1 95.62 68 PRO A O 1
ATOM 528 N N . THR A 1 69 ? 8.969 1.029 7.168 1 97.62 69 THR A N 1
ATOM 529 C CA . THR A 1 69 ? 8.594 0.179 6.043 1 97.62 69 THR A CA 1
ATOM 530 C C . THR A 1 69 ? 7.617 0.901 5.121 1 97.62 69 THR A C 1
ATOM 532 O O . THR A 1 69 ? 7.723 0.808 3.895 1 97.62 69 THR A O 1
ATOM 535 N N . LEU A 1 70 ? 6.68 1.594 5.703 1 97.88 70 LEU A N 1
ATOM 536 C CA . LEU A 1 70 ? 5.723 2.348 4.902 1 97.88 70 LEU A CA 1
ATOM 537 C C . LEU A 1 70 ? 6.406 3.496 4.172 1 97.88 70 LEU A C 1
ATOM 539 O O . LEU A 1 70 ? 6.016 3.848 3.055 1 97.88 70 LEU A O 1
ATOM 543 N N . LEU A 1 71 ? 7.387 4.082 4.781 1 97.69 71 LEU A N 1
ATOM 544 C CA . LEU A 1 71 ? 8.172 5.109 4.105 1 97.69 71 LEU A CA 1
ATOM 545 C C . LEU A 1 71 ? 8.914 4.527 2.906 1 97.69 71 LEU A C 1
ATOM 547 O O . LEU A 1 71 ? 9 5.164 1.855 1 97.69 71 LEU A O 1
ATOM 551 N N . LYS A 1 72 ? 9.43 3.332 3.07 1 97.88 72 LYS A N 1
ATOM 552 C CA . LYS A 1 72 ? 10.07 2.633 1.957 1 97.88 72 LYS A CA 1
ATOM 553 C C . LYS A 1 72 ? 9.078 2.391 0.823 1 97.88 72 LYS A C 1
ATOM 555 O O . LYS A 1 72 ? 9.422 2.545 -0.352 1 97.88 72 LYS A O 1
ATOM 560 N N . VAL A 1 73 ? 7.91 2.006 1.214 1 98.5 73 VAL A N 1
ATOM 561 C CA . VAL A 1 73 ? 6.863 1.798 0.219 1 98.5 73 VAL A CA 1
ATOM 562 C C . VAL A 1 73 ? 6.582 3.105 -0.52 1 98.5 73 VAL A C 1
ATOM 564 O O . VAL A 1 73 ? 6.547 3.133 -1.753 1 98.5 73 VAL A O 1
ATOM 567 N N . ALA A 1 74 ? 6.406 4.164 0.233 1 98.5 74 ALA A N 1
ATOM 568 C CA . ALA A 1 74 ? 6.117 5.461 -0.372 1 98.5 74 ALA A CA 1
ATOM 569 C C . ALA A 1 74 ? 7.223 5.875 -1.34 1 98.5 74 ALA A C 1
ATOM 571 O O . ALA A 1 74 ? 6.945 6.414 -2.416 1 98.5 74 ALA A O 1
ATOM 572 N N . ALA A 1 75 ? 8.352 5.637 -0.962 1 98 75 ALA A N 1
ATOM 573 C CA . ALA A 1 75 ? 9.484 5.969 -1.823 1 98 75 ALA A CA 1
ATOM 574 C C . ALA A 1 75 ? 9.484 5.121 -3.092 1 98 75 ALA A C 1
ATOM 576 O O . ALA A 1 75 ? 9.805 5.613 -4.176 1 98 75 ALA A O 1
ATOM 577 N N . ALA A 1 76 ? 9.141 3.908 -2.969 1 97.75 76 ALA A N 1
ATOM 578 C CA . ALA A 1 76 ? 9.227 2.947 -4.066 1 97.75 76 ALA A CA 1
ATOM 579 C C . ALA A 1 76 ? 8.109 3.176 -5.082 1 97.75 76 ALA A C 1
ATOM 581 O O . ALA A 1 76 ? 8.344 3.09 -6.293 1 97.75 76 ALA A O 1
ATOM 582 N N . ILE A 1 77 ? 6.91 3.402 -4.609 1 98.12 77 ILE A N 1
ATOM 583 C CA . ILE A 1 77 ? 5.793 3.475 -5.539 1 98.12 77 ILE A CA 1
ATOM 584 C C . ILE A 1 77 ? 5.461 4.934 -5.84 1 98.12 77 ILE A C 1
ATOM 586 O O . ILE A 1 77 ? 4.668 5.227 -6.738 1 98.12 77 ILE A O 1
ATOM 590 N N . GLY A 1 78 ? 6.074 5.844 -5.07 1 97.88 78 GLY A N 1
ATOM 591 C CA . GLY A 1 78 ? 5.773 7.262 -5.18 1 97.88 78 GLY A CA 1
ATOM 592 C C . GLY A 1 78 ? 4.777 7.742 -4.141 1 97.88 78 GLY A C 1
ATOM 593 O O . GLY A 1 78 ? 3.824 7.035 -3.814 1 97.88 78 GLY A O 1
ATOM 594 N N . VAL A 1 79 ? 4.973 8.953 -3.695 1 98.06 79 VAL A N 1
ATOM 595 C CA . VAL A 1 79 ? 4.172 9.5 -2.605 1 98.06 79 VAL A CA 1
ATOM 596 C C . VAL A 1 79 ? 2.719 9.641 -3.055 1 98.06 79 VAL A C 1
ATOM 598 O O . VAL A 1 79 ? 1.794 9.391 -2.277 1 98.06 79 VAL A O 1
ATOM 601 N N . ASP A 1 80 ? 2.51 10.047 -4.262 1 98.25 80 ASP A N 1
ATOM 602 C CA . ASP A 1 80 ? 1.143 10.195 -4.75 1 98.25 80 ASP A CA 1
ATOM 603 C C . ASP A 1 80 ? 0.39 8.867 -4.691 1 98.25 80 ASP A C 1
ATOM 605 O O . ASP A 1 80 ? -0.749 8.812 -4.227 1 98.25 80 ASP A O 1
ATOM 609 N N . ASN A 1 81 ? 1.026 7.848 -5.176 1 98.5 81 ASN A N 1
ATOM 610 C CA . ASN A 1 81 ? 0.41 6.527 -5.133 1 98.5 81 ASN A CA 1
ATOM 611 C C . ASN A 1 81 ? 0.222 6.047 -3.695 1 98.5 81 ASN A C 1
ATOM 613 O O . ASN A 1 81 ? -0.792 5.422 -3.375 1 98.5 81 ASN A O 1
ATOM 617 N N . PHE A 1 82 ? 1.186 6.309 -2.887 1 98.75 82 PHE A N 1
ATOM 618 C CA . PHE A 1 82 ? 1.073 5.941 -1.481 1 98.75 82 PHE A CA 1
ATOM 619 C C . PHE A 1 82 ? -0.127 6.625 -0.837 1 98.75 82 PHE A C 1
ATOM 621 O O . PHE A 1 82 ? -0.895 5.988 -0.112 1 98.75 82 PHE A O 1
ATOM 628 N N . LEU A 1 83 ? -0.287 7.934 -1.121 1 98.62 83 LEU A N 1
ATOM 629 C CA . LEU A 1 83 ? -1.407 8.68 -0.557 1 98.62 83 LEU A CA 1
ATOM 630 C C . LEU A 1 83 ? -2.736 8.133 -1.07 1 98.62 83 LEU A C 1
ATOM 632 O O . LEU A 1 83 ? -3.703 8.023 -0.312 1 98.62 83 LEU A O 1
ATOM 636 N N . LYS A 1 84 ? -2.736 7.789 -2.277 1 98.5 84 LYS A N 1
ATOM 637 C CA . LYS A 1 84 ? -3.938 7.191 -2.855 1 98.5 84 LYS A CA 1
ATOM 638 C C . LYS A 1 84 ? -4.281 5.871 -2.166 1 98.5 84 LYS A C 1
ATOM 640 O O . LYS A 1 84 ? -5.438 5.637 -1.808 1 98.5 84 LYS A O 1
ATOM 645 N N . MET A 1 85 ? -3.32 5.051 -2.002 1 98.69 85 MET A N 1
ATOM 646 C CA . MET A 1 85 ? -3.506 3.795 -1.283 1 98.69 85 MET A CA 1
ATOM 647 C C . MET A 1 85 ? -4.016 4.047 0.131 1 98.69 85 MET A C 1
ATOM 649 O O . MET A 1 85 ? -4.98 3.416 0.568 1 98.69 85 MET A O 1
ATOM 653 N N . TRP A 1 86 ? -3.324 4.934 0.821 1 98.5 86 TRP A N 1
ATOM 654 C CA . TRP A 1 86 ? -3.66 5.266 2.201 1 98.5 86 TRP A CA 1
ATOM 655 C C . TRP A 1 86 ? -5.109 5.723 2.316 1 98.5 86 TRP A C 1
ATOM 657 O O . TRP A 1 86 ? -5.84 5.281 3.209 1 98.5 86 TRP A O 1
ATOM 667 N N . GLU A 1 87 ? -5.559 6.535 1.447 1 98.38 87 GLU A N 1
ATOM 668 C CA . GLU A 1 87 ? -6.926 7.047 1.432 1 98.38 87 GLU A CA 1
ATOM 669 C C . GLU A 1 87 ? -7.93 5.926 1.189 1 98.38 87 GLU A C 1
ATOM 671 O O . GLU A 1 87 ? -8.961 5.852 1.862 1 98.38 87 GLU A O 1
ATOM 676 N N . ILE A 1 88 ? -7.672 5.074 0.27 1 98.5 88 ILE A N 1
ATOM 677 C CA . ILE A 1 88 ? -8.555 3.955 -0.034 1 98.5 88 ILE A CA 1
ATOM 678 C C . ILE A 1 88 ? -8.688 3.055 1.192 1 98.5 88 ILE A C 1
ATOM 680 O O . ILE A 1 88 ? -9.797 2.66 1.563 1 98.5 88 ILE A O 1
ATOM 684 N N . LEU A 1 89 ? -7.566 2.713 1.806 1 98.25 89 LEU A N 1
ATOM 685 C CA . LEU A 1 89 ? -7.582 1.87 2.996 1 98.25 89 LEU A CA 1
ATOM 686 C C . LEU A 1 89 ? -8.398 2.518 4.109 1 98.25 89 LEU A C 1
ATOM 688 O O . LEU A 1 89 ? -9.203 1.846 4.766 1 98.25 89 LEU A O 1
ATOM 692 N N . ASP A 1 90 ? -8.211 3.83 4.234 1 97.69 90 ASP A N 1
ATOM 693 C CA . ASP A 1 90 ? -8.875 4.555 5.316 1 97.69 90 ASP A CA 1
ATOM 694 C C . ASP A 1 90 ? -10.383 4.594 5.102 1 97.69 90 ASP A C 1
ATOM 696 O O . ASP A 1 90 ? -11.148 4.695 6.066 1 97.69 90 ASP A O 1
ATOM 700 N N . ASN A 1 91 ? -10.805 4.52 3.941 1 97.31 91 ASN A N 1
ATOM 701 C CA . ASN A 1 91 ? -12.219 4.621 3.615 1 97.31 91 ASN A CA 1
ATOM 702 C C . ASN A 1 91 ? -12.945 3.297 3.832 1 97.31 91 ASN A C 1
ATOM 704 O O . ASN A 1 91 ? -14.172 3.24 3.785 1 97.31 91 ASN A O 1
ATOM 708 N N . ASP A 1 92 ? -12.219 2.254 4.012 1 97.06 92 ASP A N 1
ATOM 709 C CA . ASP A 1 92 ? -12.836 0.964 4.312 1 97.06 92 ASP A CA 1
ATOM 710 C C . ASP A 1 92 ? -13.078 0.805 5.812 1 97.06 92 ASP A C 1
ATOM 712 O O . ASP A 1 92 ? -12.133 0.597 6.578 1 97.06 92 ASP A O 1
ATOM 716 N N . GLU A 1 93 ? -14.266 0.809 6.215 1 95.12 93 GLU A N 1
ATOM 717 C CA . GLU A 1 93 ? -14.641 0.792 7.625 1 95.12 93 GLU A CA 1
ATOM 718 C C . GLU A 1 93 ? -14.227 -0.517 8.289 1 95.12 93 GLU A C 1
ATOM 720 O O . GLU A 1 93 ? -13.961 -0.55 9.492 1 95.12 93 GLU A O 1
ATOM 725 N N . HIS A 1 94 ? -14.148 -1.577 7.508 1 95.25 94 HIS A N 1
ATOM 726 C CA . HIS A 1 94 ? -13.812 -2.885 8.055 1 95.25 94 HIS A CA 1
ATOM 727 C C . HIS A 1 94 ? -12.344 -2.953 8.461 1 95.25 94 HIS A C 1
ATOM 729 O O . HIS A 1 94 ? -11.938 -3.857 9.195 1 95.25 94 HIS A O 1
ATOM 735 N N . LEU A 1 95 ? -11.562 -1.985 8.016 1 96.31 95 LEU A N 1
ATOM 736 C CA . LEU A 1 95 ? -10.133 -1.979 8.328 1 96.31 95 LEU A CA 1
ATOM 737 C C . LEU A 1 95 ? -9.844 -1.09 9.531 1 96.31 95 LEU A C 1
ATOM 739 O O . LEU A 1 95 ? -8.742 -1.113 10.07 1 96.31 95 LEU A O 1
ATOM 743 N N . ARG A 1 96 ? -10.789 -0.321 9.969 1 95.19 96 ARG A N 1
ATOM 744 C CA . ARG A 1 96 ? -10.594 0.601 11.078 1 95.19 96 ARG A CA 1
ATOM 745 C C . ARG A 1 96 ? -10.523 -0.148 12.406 1 95.19 96 ARG A C 1
ATOM 747 O O . ARG A 1 96 ? -11.242 -1.13 12.609 1 95.19 96 ARG A O 1
ATOM 754 N N . THR A 1 97 ? -9.688 0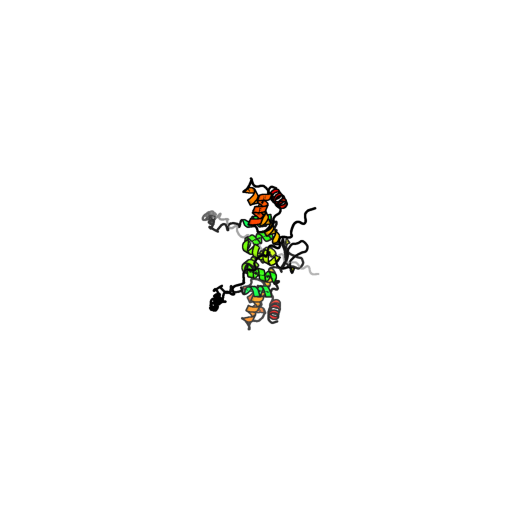.369 13.234 1 95.38 97 THR A N 1
ATOM 755 C CA . THR A 1 97 ? -9.484 -0.26 14.531 1 95.38 97 THR A CA 1
ATOM 756 C C . THR A 1 97 ? -9.992 0.641 15.656 1 95.38 97 THR A C 1
ATOM 758 O O . THR A 1 97 ? -10.32 1.807 15.422 1 95.38 97 THR A O 1
ATOM 761 N N . ASP A 1 98 ? -10.008 0.04 16.828 1 92.25 98 ASP A N 1
ATOM 762 C CA . ASP A 1 98 ? -10.5 0.76 18 1 92.25 98 ASP A CA 1
ATOM 763 C C . ASP A 1 98 ? -9.555 1.896 18.375 1 92.25 98 ASP A C 1
ATOM 765 O O . ASP A 1 98 ? -9.984 2.889 18.969 1 92.25 98 ASP A O 1
ATOM 769 N N . TRP A 1 99 ? -8.359 1.734 18.047 1 90.19 99 TRP A N 1
ATOM 770 C CA . TRP A 1 99 ? -7.398 2.768 18.406 1 90.19 99 TRP A CA 1
ATOM 771 C C . TRP A 1 99 ? -7.387 3.896 17.391 1 90.19 99 TRP A C 1
ATOM 773 O O . TRP A 1 99 ? -6.551 4.797 17.453 1 90.19 99 TRP A O 1
ATOM 783 N N . GLY A 1 100 ? -8.188 3.836 16.406 1 90.75 100 GLY A N 1
ATOM 784 C CA . GLY A 1 100 ? -8.359 4.934 15.477 1 90.75 100 GLY A CA 1
ATOM 785 C C . GLY A 1 100 ? -7.492 4.805 14.234 1 90.75 100 GLY A C 1
ATOM 786 O O . GLY A 1 100 ? -7.457 5.711 13.398 1 90.75 100 GLY A O 1
ATOM 787 N N . GLY A 1 101 ? -6.77 3.762 14.078 1 95.19 101 GLY A N 1
ATOM 788 C CA . GLY A 1 101 ? -5.945 3.514 12.906 1 95.19 101 GLY A CA 1
ATOM 789 C C . GLY A 1 101 ? -6.5 2.428 12.008 1 95.19 101 GLY A C 1
ATOM 790 O O . GLY A 1 101 ? -7.688 2.104 12.07 1 95.19 101 GLY A O 1
ATOM 791 N N . ILE A 1 102 ? -5.746 2.09 11.039 1 97.19 102 ILE A N 1
ATOM 792 C CA . ILE A 1 102 ? -6.09 1.102 10.023 1 97.19 102 ILE A CA 1
ATOM 793 C C . ILE A 1 102 ? -5.238 -0.151 10.219 1 97.19 102 ILE A C 1
ATOM 795 O O . ILE A 1 102 ? -4.035 -0.059 10.469 1 97.19 102 ILE A O 1
ATOM 799 N N . MET A 1 103 ? -5.871 -1.206 10.156 1 97.19 103 MET A N 1
ATOM 800 C CA . MET A 1 103 ? -5.156 -2.477 10.195 1 97.19 103 MET A CA 1
ATOM 801 C C . MET A 1 103 ? -5.445 -3.303 8.945 1 97.19 103 MET A C 1
ATOM 803 O O . MET A 1 103 ? -6.602 -3.635 8.672 1 97.19 103 MET A O 1
ATOM 807 N N . VAL A 1 104 ? -4.402 -3.645 8.258 1 96.81 104 VAL A N 1
ATOM 808 C CA . VAL A 1 104 ? -4.535 -4.375 7.004 1 96.81 104 VAL A CA 1
ATOM 809 C C . VAL A 1 104 ? -3.854 -5.738 7.125 1 96.81 104 VAL A C 1
ATOM 811 O O . VAL A 1 104 ? -2.699 -5.828 7.551 1 96.81 104 VAL A O 1
ATOM 814 N N . LYS A 1 105 ? -4.574 -6.711 6.746 1 95.94 105 LYS A N 1
ATOM 815 C CA . LYS A 1 105 ? -4.023 -8.062 6.66 1 95.94 105 LYS A CA 1
ATOM 816 C C . LYS A 1 105 ? -3.861 -8.5 5.207 1 95.94 105 LYS A C 1
ATO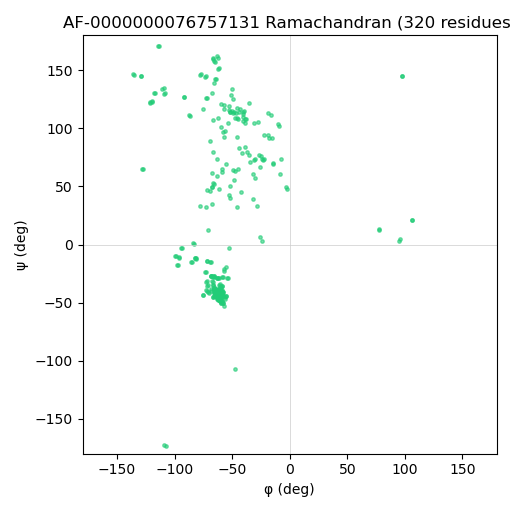M 818 O O . LYS A 1 105 ? -4.785 -8.359 4.402 1 95.94 105 LYS A O 1
ATOM 823 N N . ILE A 1 106 ? -2.705 -8.969 4.918 1 96.5 106 ILE A N 1
ATOM 824 C CA . ILE A 1 106 ? -2.426 -9.422 3.559 1 96.5 106 ILE A CA 1
ATOM 825 C C . ILE A 1 106 ? -1.686 -10.758 3.602 1 96.5 106 ILE A C 1
ATOM 827 O O . ILE A 1 106 ? -0.9 -11.008 4.52 1 96.5 106 ILE A O 1
ATOM 831 N N . ARG A 1 107 ? -1.935 -11.562 2.674 1 95.38 107 ARG A N 1
ATOM 832 C CA . ARG A 1 107 ? -1.191 -12.812 2.543 1 95.38 107 ARG A CA 1
ATOM 833 C C . ARG A 1 107 ? 0.277 -12.547 2.23 1 95.38 107 ARG A C 1
ATOM 835 O O . ARG A 1 107 ? 0.624 -11.484 1.711 1 95.38 107 ARG A O 1
ATOM 842 N N . ALA A 1 108 ? 1.074 -13.555 2.564 1 97.06 108 ALA A N 1
ATOM 843 C CA . ALA A 1 108 ? 2.488 -13.461 2.213 1 97.06 108 ALA A CA 1
ATOM 844 C C . ALA A 1 108 ? 2.674 -13.375 0.701 1 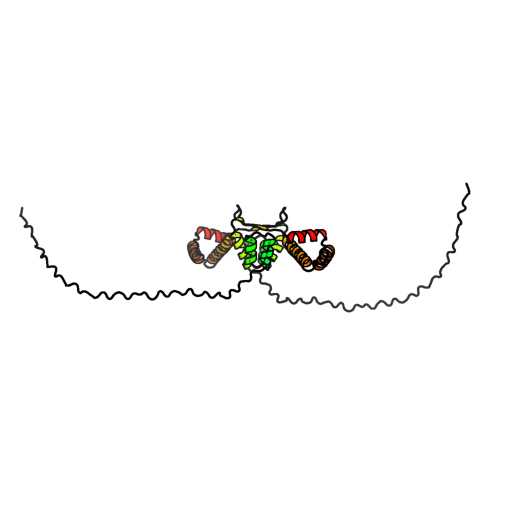97.06 108 ALA A C 1
ATOM 846 O O . ALA A 1 108 ? 1.888 -13.945 -0.061 1 97.06 108 ALA A O 1
ATOM 847 N N . PHE A 1 109 ? 3.742 -12.734 0.281 1 97.25 109 PHE A N 1
ATOM 848 C CA . PHE A 1 109 ? 4.023 -12.547 -1.138 1 97.25 109 PHE A CA 1
ATOM 849 C C . PHE A 1 109 ? 4.238 -13.883 -1.833 1 97.25 109 PHE A C 1
ATOM 851 O O . PHE A 1 109 ? 4.012 -14.008 -3.039 1 97.25 109 PHE A O 1
ATOM 858 N N . LYS A 1 110 ? 4.688 -14.828 -1.146 1 95.44 110 LYS A N 1
ATOM 859 C CA . LYS A 1 110 ? 4.895 -16.172 -1.703 1 95.44 110 LYS A CA 1
ATOM 860 C C . LYS A 1 110 ? 3.611 -16.703 -2.334 1 95.44 110 LYS A C 1
ATOM 862 O O . LYS A 1 110 ? 3.662 -17.531 -3.244 1 95.44 110 LYS A O 1
ATOM 867 N N . SER A 1 111 ? 2.508 -16.266 -1.828 1 95.81 111 SER A N 1
ATOM 868 C CA . SER A 1 111 ? 1.238 -16.672 -2.418 1 95.81 111 SER A CA 1
ATOM 869 C C . SER A 1 111 ? 1.148 -16.266 -3.883 1 95.81 111 SER A C 1
ATOM 871 O O . SER A 1 111 ? 0.601 -17 -4.711 1 95.81 111 SER A O 1
ATOM 873 N N . TYR A 1 112 ? 1.645 -15.094 -4.16 1 96.38 112 TYR A N 1
ATOM 874 C CA . TYR A 1 112 ? 1.669 -14.617 -5.535 1 96.38 112 TYR A CA 1
ATOM 875 C C . TYR A 1 112 ? 2.609 -15.453 -6.391 1 96.38 112 TYR A C 1
ATOM 877 O O . TYR A 1 112 ? 2.262 -15.836 -7.512 1 96.38 112 TYR A O 1
ATOM 885 N N . ARG A 1 113 ? 3.736 -15.734 -5.914 1 93.75 113 ARG A N 1
ATOM 886 C CA . ARG A 1 113 ? 4.719 -16.547 -6.629 1 93.75 113 ARG A CA 1
ATOM 887 C C . ARG A 1 113 ? 4.18 -17.938 -6.898 1 93.75 113 ARG A C 1
ATOM 889 O O . ARG A 1 113 ? 4.359 -18.484 -7.996 1 93.75 113 ARG A O 1
ATOM 896 N N . ARG A 1 114 ? 3.564 -18.484 -5.871 1 94 114 ARG A N 1
ATOM 897 C CA . ARG A 1 114 ? 2.961 -19.812 -6.012 1 94 114 ARG A CA 1
ATOM 898 C C . ARG A 1 114 ? 1.875 -19.812 -7.082 1 94 114 ARG A C 1
ATOM 900 O O . ARG A 1 114 ? 1.767 -20.75 -7.867 1 94 114 ARG A O 1
ATOM 907 N N . TYR A 1 115 ? 1.112 -18.812 -7.047 1 94.69 115 TYR A N 1
ATOM 908 C CA . TYR A 1 115 ? 0.053 -18.688 -8.039 1 94.69 115 TYR A CA 1
ATOM 909 C C . TYR A 1 115 ? 0.628 -18.672 -9.453 1 94.69 115 TYR A C 1
ATOM 911 O O . TYR A 1 115 ? 0.137 -19.375 -10.336 1 94.69 115 TYR A O 1
ATOM 919 N N . LEU A 1 116 ? 1.604 -17.891 -9.68 1 93.56 116 LEU A N 1
ATOM 920 C CA . LEU A 1 116 ? 2.23 -17.781 -10.992 1 93.56 116 LEU A CA 1
ATOM 921 C C . LEU A 1 116 ? 2.828 -19.125 -11.414 1 93.56 116 LEU A C 1
ATOM 923 O O . LEU A 1 116 ? 2.689 -19.547 -12.562 1 93.56 116 LEU A O 1
ATOM 927 N N . ARG A 1 117 ? 3.465 -19.734 -10.461 1 93.44 117 ARG A N 1
ATOM 928 C CA . ARG A 1 117 ? 4.047 -21.047 -10.711 1 93.44 117 ARG A CA 1
ATOM 929 C C . ARG A 1 117 ? 2.975 -22.047 -11.125 1 93.44 117 ARG A C 1
ATOM 931 O O . ARG A 1 117 ? 3.125 -22.75 -12.133 1 93.44 117 ARG A O 1
ATOM 938 N N . ASN A 1 118 ? 1.965 -22.078 -10.336 1 93.88 118 ASN A N 1
ATOM 939 C CA . ASN A 1 118 ? 0.885 -23.031 -10.602 1 93.88 118 ASN A CA 1
ATOM 940 C C . ASN A 1 118 ? 0.223 -22.75 -11.953 1 93.88 118 ASN A C 1
ATOM 942 O O . ASN A 1 118 ? -0.11 -23.672 -12.688 1 93.88 118 ASN A O 1
ATOM 946 N N . ARG A 1 119 ? 0.043 -21.578 -12.227 1 92.94 119 ARG A N 1
ATOM 947 C CA . ARG A 1 119 ? -0.535 -21.203 -13.516 1 92.94 119 ARG A CA 1
ATOM 948 C C . ARG A 1 119 ? 0.342 -21.672 -14.672 1 92.94 119 ARG A C 1
ATOM 950 O O . ARG A 1 119 ? -0.165 -22.156 -15.68 1 92.94 119 ARG A O 1
ATOM 957 N N . HIS A 1 120 ? 1.589 -21.5 -14.531 1 93.44 120 HIS A N 1
ATOM 958 C CA . HIS A 1 120 ? 2.531 -21.953 -15.547 1 93.44 120 HIS A CA 1
ATOM 959 C C . HIS A 1 120 ? 2.43 -23.469 -15.75 1 93.44 120 HIS A C 1
ATOM 961 O O . HIS A 1 120 ? 2.42 -23.938 -16.891 1 93.44 120 HIS A O 1
ATOM 967 N N . ILE A 1 121 ? 2.389 -24.109 -14.664 1 93.12 121 ILE A N 1
ATOM 968 C CA . ILE A 1 121 ? 2.303 -25.578 -14.703 1 93.12 121 ILE A CA 1
ATOM 969 C C . ILE A 1 121 ? 1.019 -26 -15.414 1 93.12 121 ILE A C 1
ATOM 971 O O . ILE A 1 121 ? 1.038 -26.891 -16.266 1 93.12 121 ILE A O 1
ATOM 975 N N . VAL A 1 122 ? -0.044 -25.375 -15.102 1 92.69 122 VAL A N 1
ATOM 976 C CA . VAL A 1 122 ? -1.33 -25.688 -15.719 1 92.69 122 VAL A CA 1
ATOM 977 C C . VAL A 1 122 ? -1.258 -25.422 -17.219 1 92.69 122 VAL A C 1
ATOM 979 O O . VAL A 1 122 ? -1.746 -26.219 -18.031 1 92.69 122 VAL A O 1
ATOM 982 N N . MET A 1 123 ? -0.66 -24.359 -17.578 1 91.88 123 MET A N 1
ATOM 983 C CA . MET A 1 123 ? -0.527 -24.016 -18.984 1 91.88 123 MET A CA 1
ATOM 984 C C . MET A 1 123 ? 0.335 -25.031 -19.719 1 91.88 123 MET A C 1
ATOM 986 O O . MET A 1 123 ? 0.026 -25.422 -20.844 1 91.88 123 MET A O 1
ATOM 990 N N . LEU A 1 124 ? 1.448 -25.422 -19.062 1 91.88 124 LEU A N 1
ATOM 991 C CA . LEU A 1 124 ? 2.314 -26.453 -19.641 1 91.88 124 LEU A CA 1
ATOM 992 C C . LEU A 1 124 ? 1.544 -27.75 -19.875 1 91.88 124 LEU A C 1
ATOM 994 O O . LEU A 1 124 ? 1.707 -28.391 -20.922 1 91.88 124 LEU A O 1
ATOM 998 N N . HIS A 1 125 ? 0.781 -28.094 -18.922 1 91.5 125 HIS A N 1
ATOM 999 C CA . HIS A 1 125 ? -0.014 -29.312 -19.016 1 91.5 125 HIS A CA 1
ATOM 1000 C C . HIS A 1 125 ? -1.043 -29.219 -20.141 1 91.5 125 HIS A C 1
ATOM 1002 O O . HIS A 1 125 ? -1.223 -30.172 -20.906 1 91.5 125 HIS A O 1
ATOM 1008 N N . LYS A 1 126 ? -1.69 -28.125 -20.25 1 89.81 126 LYS A N 1
ATOM 1009 C CA . LYS A 1 126 ? -2.727 -27.922 -21.25 1 89.81 126 LYS A CA 1
ATOM 1010 C C . LYS A 1 126 ? -2.137 -27.938 -22.656 1 89.81 126 LYS A C 1
ATOM 1012 O O . LYS A 1 126 ? -2.764 -28.422 -23.594 1 89.81 126 LYS A O 1
ATOM 1017 N N . ASN A 1 127 ? -1.006 -27.391 -22.75 1 89.94 127 ASN A N 1
ATOM 1018 C CA . ASN A 1 127 ? -0.384 -27.234 -24.062 1 89.94 127 ASN A CA 1
ATOM 1019 C C . ASN A 1 127 ? 0.328 -28.516 -24.5 1 89.94 127 ASN A C 1
ATOM 1021 O O . ASN A 1 127 ? 0.76 -28.625 -25.641 1 89.94 127 ASN A O 1
ATOM 1025 N N . ASN A 1 128 ? 0.491 -29.484 -23.578 1 85.81 128 ASN A N 1
ATOM 1026 C CA . ASN A 1 128 ? 1.183 -30.734 -23.875 1 85.81 128 ASN A CA 1
ATOM 1027 C C . ASN A 1 128 ? 0.347 -31.938 -23.469 1 85.81 128 ASN A C 1
ATOM 1029 O O . ASN A 1 128 ? 0.771 -32.75 -22.641 1 85.81 128 ASN A O 1
ATOM 1033 N N . ASP A 1 129 ? -0.715 -32.125 -24.062 1 76.44 129 ASP A N 1
ATOM 1034 C CA . ASP A 1 129 ? -1.723 -33.125 -23.719 1 76.44 129 ASP A CA 1
ATOM 1035 C C . ASP A 1 129 ? -1.136 -34.531 -23.75 1 76.44 129 ASP A C 1
ATOM 1037 O O . ASP A 1 129 ? -1.532 -35.406 -22.969 1 76.44 129 ASP A O 1
ATOM 1041 N N . GLU A 1 130 ? -0.25 -34.656 -24.469 1 83.38 130 GLU A N 1
ATOM 1042 C CA . GLU A 1 130 ? 0.273 -36 -24.656 1 83.38 130 GLU A CA 1
ATOM 1043 C C . GLU A 1 130 ? 1.436 -36.281 -23.719 1 83.38 130 GLU A C 1
ATOM 1045 O O . GLU A 1 130 ? 1.885 -37.438 -23.594 1 83.38 130 GLU A O 1
ATOM 1050 N N . MET A 1 131 ? 1.758 -35.25 -22.984 1 84.38 131 MET A N 1
ATOM 1051 C CA . MET A 1 131 ? 2.924 -35.406 -22.125 1 84.38 131 MET A CA 1
ATOM 1052 C C . MET A 1 131 ? 2.512 -35.906 -20.75 1 84.38 131 MET A C 1
ATOM 1054 O O . MET A 1 131 ? 1.51 -35.469 -20.188 1 84.38 131 MET A O 1
ATOM 1058 N N . GLY A 1 132 ? 3.143 -37.031 -20.25 1 88.06 132 GLY A N 1
ATOM 1059 C CA . GLY A 1 132 ? 2.912 -37.531 -18.906 1 88.06 132 GLY A CA 1
ATOM 1060 C C . GLY A 1 132 ? 3.344 -36.562 -17.828 1 88.06 132 GLY A C 1
ATOM 1061 O O . GLY A 1 132 ? 4.098 -35.625 -18.094 1 88.06 132 GLY A O 1
ATOM 1062 N N . VAL A 1 133 ? 2.877 -36.75 -16.656 1 89.5 133 VAL A N 1
ATOM 1063 C CA . VAL A 1 133 ? 3.082 -35.875 -15.508 1 89.5 133 VAL A CA 1
ATOM 1064 C C . VAL A 1 133 ? 4.574 -35.75 -15.195 1 89.5 133 VAL A C 1
ATOM 1066 O O . VAL A 1 133 ? 5.055 -34.719 -14.781 1 89.5 133 VAL A O 1
ATOM 1069 N N . THR A 1 134 ? 5.273 -36.812 -15.367 1 90.25 134 THR A N 1
ATOM 1070 C CA . THR A 1 134 ? 6.703 -36.812 -15.078 1 90.25 134 THR A CA 1
ATOM 1071 C C . THR A 1 134 ? 7.461 -35.906 -16.016 1 90.25 134 THR A C 1
ATOM 1073 O O . THR A 1 134 ? 8.375 -35.188 -15.602 1 90.25 134 THR A O 1
ATOM 1076 N N . LYS A 1 135 ? 7.129 -35.906 -17.266 1 91.94 135 LYS A N 1
ATOM 1077 C CA . LYS A 1 135 ? 7.762 -35.031 -18.266 1 91.94 135 LYS A CA 1
ATOM 1078 C C . LYS A 1 135 ? 7.402 -33.562 -18.031 1 91.94 135 LYS A C 1
ATOM 1080 O O . LYS A 1 135 ? 8.242 -32.688 -18.203 1 91.94 135 LYS A O 1
ATOM 1085 N N . ILE A 1 136 ? 6.18 -33.344 -17.656 1 92.69 136 ILE A N 1
ATOM 1086 C CA . ILE A 1 136 ? 5.734 -32 -17.344 1 92.69 136 ILE A CA 1
ATOM 1087 C C . ILE A 1 136 ? 6.516 -31.469 -16.141 1 92.69 136 ILE A C 1
ATOM 1089 O O . ILE A 1 136 ? 6.918 -30.312 -16.125 1 92.69 136 ILE A O 1
ATOM 1093 N N . ALA A 1 137 ? 6.668 -32.312 -15.18 1 93.19 137 ALA A N 1
ATOM 1094 C CA . ALA A 1 137 ? 7.441 -31.922 -14 1 93.19 137 ALA A CA 1
ATOM 1095 C C . ALA A 1 137 ? 8.867 -31.531 -14.383 1 93.19 137 ALA A C 1
ATOM 1097 O O . ALA A 1 137 ? 9.406 -30.562 -13.859 1 93.19 137 ALA A O 1
ATOM 1098 N N . LYS A 1 138 ? 9.461 -32.312 -15.266 1 92.12 138 LYS A N 1
ATOM 1099 C CA . LYS A 1 138 ? 10.82 -32.031 -15.734 1 92.12 138 LYS A CA 1
ATOM 1100 C C . LYS A 1 138 ? 10.875 -30.688 -16.469 1 92.12 138 LYS A C 1
ATOM 1102 O O . LYS A 1 138 ? 11.766 -29.875 -16.219 1 92.12 138 LYS A O 1
ATOM 1107 N N . LYS A 1 139 ? 9.953 -30.5 -17.328 1 92.44 139 LYS A N 1
ATOM 1108 C CA . LYS A 1 139 ? 9.898 -29.25 -18.078 1 92.44 139 LYS A CA 1
ATOM 1109 C C . LYS A 1 139 ? 9.672 -28.062 -17.156 1 92.44 139 LYS A C 1
ATOM 1111 O O . LYS A 1 139 ? 10.289 -27 -17.328 1 92.44 139 LYS A O 1
ATOM 1116 N N . ALA A 1 140 ? 8.727 -28.234 -16.25 1 93 140 ALA A N 1
ATOM 1117 C CA . ALA A 1 140 ? 8.445 -27.172 -15.289 1 93 140 ALA A CA 1
ATOM 1118 C C . ALA A 1 140 ? 9.688 -26.828 -14.469 1 93 140 ALA A C 1
ATOM 1120 O O . ALA A 1 140 ? 9.977 -25.656 -14.219 1 93 140 ALA A O 1
ATOM 1121 N N . THR A 1 141 ? 10.367 -27.797 -14.07 1 93.12 141 THR A N 1
ATOM 1122 C CA . THR A 1 141 ? 11.586 -27.609 -13.289 1 93.12 141 THR A CA 1
ATOM 1123 C C . THR A 1 141 ? 12.625 -26.828 -14.086 1 93.12 141 THR A C 1
ATOM 1125 O O . THR A 1 141 ? 13.281 -25.922 -13.547 1 93.12 141 THR A O 1
ATOM 1128 N N . GLU A 1 142 ? 12.781 -27.141 -15.297 1 93.06 142 GLU A N 1
ATOM 1129 C CA . GLU A 1 142 ? 13.727 -26.453 -16.172 1 93.06 142 GLU A CA 1
ATOM 1130 C C . GLU A 1 142 ? 13.328 -25 -16.375 1 93.06 142 GLU A C 1
ATOM 1132 O O . GLU A 1 142 ? 14.172 -24.109 -16.328 1 93.06 142 GLU A O 1
ATOM 1137 N N . ASN A 1 143 ? 12.039 -24.812 -16.578 1 91.56 143 ASN A N 1
ATOM 1138 C CA . ASN A 1 143 ? 11.539 -23.469 -16.875 1 91.56 143 ASN A CA 1
ATOM 1139 C C . ASN A 1 143 ? 11.586 -22.578 -15.633 1 91.56 143 ASN A C 1
ATOM 1141 O O . ASN A 1 143 ? 11.859 -21.375 -15.75 1 91.56 143 ASN A O 1
ATOM 1145 N N . LEU A 1 144 ? 11.266 -23.094 -14.508 1 92.88 144 LEU A N 1
ATOM 1146 C CA . LEU A 1 144 ? 11.047 -22.281 -13.32 1 92.88 144 LEU A CA 1
ATOM 1147 C C . LEU A 1 144 ? 12.297 -22.25 -12.445 1 92.88 144 LEU A C 1
ATOM 1149 O O . LEU A 1 144 ? 12.414 -21.391 -11.555 1 92.88 144 LEU A O 1
ATOM 1153 N N . GLY A 1 145 ? 13.125 -23.125 -12.664 1 90.94 145 GLY A N 1
ATOM 1154 C CA . GLY A 1 145 ? 14.359 -23.156 -11.891 1 90.94 145 GLY A CA 1
ATOM 1155 C C . GLY A 1 145 ? 14.172 -23.734 -10.5 1 90.94 145 GLY A C 1
ATOM 1156 O O . GLY A 1 145 ? 14.977 -23.469 -9.602 1 90.94 145 GLY A O 1
ATOM 1157 N N . GLU A 1 146 ? 13.133 -24.312 -10.227 1 90.44 146 GLU A N 1
ATOM 1158 C CA . GLU A 1 146 ? 12.836 -24.969 -8.961 1 90.44 146 GLU A CA 1
ATOM 1159 C C . GLU A 1 146 ? 12.344 -26.391 -9.172 1 90.44 146 GLU A C 1
ATOM 1161 O O . GLU A 1 146 ? 11.625 -26.672 -10.133 1 90.44 146 GLU A O 1
ATOM 1166 N N . ARG A 1 147 ? 12.719 -27.219 -8.273 1 89.69 147 ARG A N 1
ATOM 1167 C CA . ARG A 1 147 ? 12.312 -28.625 -8.391 1 89.69 147 ARG A CA 1
ATOM 1168 C C . ARG A 1 147 ? 10.828 -28.797 -8.086 1 89.69 147 ARG A C 1
ATOM 1170 O O . ARG A 1 147 ? 10.359 -28.375 -7.027 1 89.69 147 ARG A O 1
ATOM 1177 N N . ILE A 1 148 ? 10.141 -29.406 -9 1 91.88 148 ILE A N 1
ATOM 1178 C CA . ILE A 1 148 ? 8.727 -29.703 -8.828 1 91.88 148 ILE A CA 1
ATOM 1179 C C . ILE A 1 148 ? 8.5 -31.203 -8.898 1 91.88 148 ILE A C 1
ATOM 1181 O O . ILE A 1 148 ? 8.852 -31.859 -9.891 1 91.88 148 ILE A O 1
ATOM 1185 N N . HIS A 1 149 ? 7.914 -31.734 -7.871 1 92.38 149 HIS A N 1
ATOM 1186 C CA . HIS A 1 149 ? 7.621 -33.156 -7.844 1 92.38 149 HIS A CA 1
ATOM 1187 C C . HIS A 1 149 ? 6.391 -33.5 -8.68 1 92.38 149 HIS A C 1
ATOM 1189 O O . HIS A 1 149 ? 5.414 -32.75 -8.68 1 92.38 149 HIS A O 1
ATOM 1195 N N . PRO A 1 150 ? 6.406 -34.688 -9.305 1 90.69 150 PRO A N 1
ATOM 1196 C CA . PRO A 1 150 ? 5.262 -35.062 -10.141 1 90.69 150 PRO A CA 1
ATOM 1197 C C . PRO A 1 150 ? 3.949 -35.094 -9.359 1 90.69 150 PRO A C 1
ATOM 1199 O O . PRO A 1 150 ? 2.895 -34.781 -9.906 1 90.69 150 PRO A O 1
ATOM 1202 N N . SER A 1 151 ? 3.963 -35.5 -8.109 1 91.31 151 SER A N 1
ATOM 1203 C CA . SER A 1 151 ? 2.746 -35.562 -7.305 1 91.31 151 SER A CA 1
ATOM 1204 C C . SER A 1 151 ? 2.107 -34.156 -7.16 1 91.31 151 SER A C 1
ATOM 1206 O O . SER A 1 151 ? 0.885 -34.062 -7.043 1 91.31 151 SER A O 1
ATOM 1208 N N . GLN A 1 152 ? 2.908 -33.125 -7.199 1 92.19 152 GLN A N 1
ATOM 1209 C CA . GLN A 1 152 ? 2.416 -31.734 -7.09 1 92.19 152 GLN A CA 1
ATOM 1210 C C . GLN A 1 152 ? 1.678 -31.328 -8.359 1 92.19 152 GLN A C 1
ATOM 1212 O O . GLN A 1 152 ? 0.707 -30.562 -8.297 1 92.19 152 GLN A O 1
ATOM 1217 N N . ILE A 1 153 ? 2.201 -31.844 -9.422 1 91.06 153 ILE A N 1
ATOM 1218 C CA . ILE A 1 153 ? 1.592 -31.5 -10.703 1 91.06 153 ILE A CA 1
ATOM 1219 C C . ILE A 1 153 ? 0.151 -32 -10.742 1 91.06 153 ILE A C 1
ATOM 1221 O O . ILE A 1 153 ? -0.751 -31.297 -11.188 1 91.06 153 ILE A O 1
ATOM 1225 N N . TYR A 1 154 ? 0.008 -33.219 -10.297 1 87.56 154 TYR A N 1
ATOM 1226 C CA . TYR A 1 154 ? -1.332 -33.812 -10.258 1 87.56 154 TYR A CA 1
ATOM 1227 C C . TYR A 1 154 ? -2.281 -32.938 -9.453 1 87.56 154 TYR A C 1
ATOM 1229 O O . TYR A 1 154 ? -3.404 -32.656 -9.883 1 87.56 154 TYR A O 1
ATOM 1237 N N . LYS A 1 155 ? -1.832 -32.531 -8.336 1 90.94 155 LYS A N 1
ATOM 1238 C CA . LYS A 1 155 ? -2.66 -31.703 -7.445 1 90.94 155 LYS A CA 1
ATOM 1239 C C . LYS A 1 155 ? -2.998 -30.359 -8.078 1 90.94 155 LYS A C 1
ATOM 1241 O O . LYS A 1 155 ? -4.145 -29.922 -8.023 1 90.94 155 LYS A O 1
ATOM 1246 N N . ILE A 1 156 ? -2.051 -29.719 -8.68 1 92.44 156 ILE A N 1
ATOM 1247 C CA . ILE A 1 156 ? -2.195 -28.391 -9.266 1 92.44 156 ILE A CA 1
ATOM 1248 C C . ILE A 1 156 ? -3.164 -28.453 -10.445 1 92.44 156 ILE A C 1
ATOM 1250 O O . ILE A 1 156 ? -4.059 -27.609 -10.562 1 92.44 156 ILE A O 1
ATOM 1254 N N . VAL A 1 157 ? -2.996 -29.453 -11.242 1 88.31 157 VAL A N 1
ATOM 1255 C CA . VAL A 1 157 ? -3.824 -29.594 -12.438 1 88.31 157 VAL A CA 1
ATOM 1256 C C . VAL A 1 157 ? -5.25 -29.953 -12.031 1 88.31 157 VAL A C 1
ATOM 1258 O O . VAL A 1 157 ? -6.215 -29.453 -12.617 1 88.31 157 VAL A O 1
ATOM 1261 N N . ALA A 1 158 ? -5.367 -30.828 -11.07 1 86.5 158 ALA A N 1
ATOM 1262 C CA . ALA A 1 158 ? -6.691 -31.234 -10.602 1 86.5 158 ALA A CA 1
ATOM 1263 C C . ALA A 1 158 ? -7.465 -30.031 -10.062 1 86.5 158 ALA A C 1
ATOM 1265 O O . ALA A 1 158 ? -8.672 -29.922 -10.281 1 86.5 158 ALA A O 1
ATOM 1266 N N . ARG A 1 159 ? -6.797 -29.125 -9.406 1 85.38 159 ARG A N 1
ATOM 1267 C CA . ARG A 1 159 ? -7.426 -27.953 -8.797 1 85.38 159 ARG A CA 1
ATOM 1268 C C . ARG A 1 159 ? -7.859 -26.953 -9.867 1 85.38 159 ARG A C 1
ATOM 1270 O O . ARG A 1 159 ? -8.812 -26.188 -9.664 1 85.38 159 ARG A O 1
ATOM 1277 N N . SER A 1 160 ? -7.188 -26.891 -10.867 1 81.62 160 SER A N 1
ATOM 1278 C CA . SER A 1 160 ? -7.5 -25.938 -11.922 1 81.62 160 SER A CA 1
ATOM 1279 C C . SER A 1 160 ? -8.75 -26.344 -12.695 1 81.62 160 SER A C 1
ATOM 1281 O O . SER A 1 160 ? -9.359 -25.531 -13.383 1 81.62 160 SER A O 1
ATOM 1283 N N . ASN A 1 161 ? -9.055 -27.578 -12.68 1 70.69 161 ASN A N 1
ATOM 1284 C CA . ASN A 1 161 ? -10.219 -28.109 -13.391 1 70.69 161 ASN A CA 1
ATOM 1285 C C . ASN A 1 161 ? -11.492 -27.984 -12.555 1 70.69 161 ASN A C 1
ATOM 1287 O O . ASN A 1 161 ? -12.594 -28.203 -13.07 1 70.69 161 ASN A O 1
ATOM 1291 N N . ASP A 1 162 ? -11.375 -27.734 -11.305 1 66.62 162 ASP A N 1
ATOM 1292 C CA . ASP A 1 162 ? -12.531 -27.547 -10.438 1 66.62 162 ASP A CA 1
ATOM 1293 C C . ASP A 1 162 ? -12.969 -26.094 -10.43 1 66.62 162 ASP A C 1
ATOM 1295 O O . ASP A 1 162 ? -14.172 -25.797 -10.398 1 66.62 162 ASP A O 1
ATOM 1299 N N . MET B 1 1 ? -71.875 79.062 31.828 1 30.92 1 MET B N 1
ATOM 1300 C CA . MET B 1 1 ? -70.812 78.312 31.188 1 30.92 1 MET B CA 1
ATOM 1301 C C . MET B 1 1 ? -71.188 77.938 29.75 1 30.92 1 MET B C 1
ATOM 1303 O O . MET B 1 1 ? -72.25 77.438 29.484 1 30.92 1 MET B O 1
ATOM 1307 N N . LYS B 1 2 ? -70.562 78.625 28.688 1 29.12 2 LYS B N 1
ATOM 1308 C CA . LYS B 1 2 ? -71 78.938 27.328 1 29.12 2 LYS B CA 1
ATOM 1309 C C . LYS B 1 2 ? -71.125 77.688 26.469 1 29.12 2 LYS B C 1
ATOM 1311 O O . LYS B 1 2 ? -70.25 76.812 26.609 1 29.12 2 LYS B O 1
ATOM 1316 N N . PRO B 1 3 ? -72.188 77.375 25.734 1 32.56 3 PRO B N 1
ATOM 1317 C CA . PRO B 1 3 ? -72.75 76.25 25 1 32.56 3 PRO B CA 1
ATOM 1318 C C . PRO B 1 3 ? -72 75.938 23.703 1 32.56 3 PRO B C 1
ATOM 1320 O O . PRO B 1 3 ? -72.062 76.75 22.75 1 32.56 3 PRO B O 1
ATOM 1323 N N . THR B 1 4 ? -70.562 75.875 23.719 1 28.12 4 THR B N 1
ATOM 1324 C CA . THR B 1 4 ? -69.812 76.062 22.469 1 28.12 4 THR B CA 1
ATOM 1325 C C . THR B 1 4 ? -70.25 75.062 21.438 1 28.12 4 THR B C 1
ATOM 1327 O O . THR B 1 4 ? -70.312 73.812 21.734 1 28.12 4 THR B O 1
ATOM 1330 N N . GLU B 1 5 ? -70.812 75.5 20.359 1 22.78 5 GLU B N 1
ATOM 1331 C CA . GLU B 1 5 ? -71.562 75.062 19.156 1 22.78 5 GLU B CA 1
ATOM 1332 C C . GLU B 1 5 ? -70.688 74.125 18.328 1 22.78 5 GLU B C 1
ATOM 1334 O O . GLU B 1 5 ? -69.5 74.375 18.047 1 22.78 5 GLU B O 1
ATOM 1339 N N . LYS B 1 6 ? -71 72.75 18.266 1 27.12 6 LYS B N 1
ATOM 1340 C CA . LYS B 1 6 ? -70.562 71.5 17.688 1 27.12 6 LYS B CA 1
ATOM 1341 C C . LYS B 1 6 ? -70.438 71.562 16.172 1 27.12 6 LYS B C 1
ATOM 1343 O O . LYS B 1 6 ? -71.438 71.688 15.484 1 27.12 6 LYS B O 1
ATOM 1348 N N . ARG B 1 7 ? -69.375 72.375 15.586 1 23.45 7 ARG B N 1
ATOM 1349 C CA . ARG B 1 7 ? -69.312 72.75 14.18 1 23.45 7 ARG B CA 1
ATOM 1350 C C . ARG B 1 7 ? -69.25 71.5 13.305 1 23.45 7 ARG B C 1
ATOM 1352 O O . ARG B 1 7 ? -68.375 70.625 13.531 1 23.45 7 ARG B O 1
ATOM 1359 N N . SER B 1 8 ? -70.375 71.125 12.711 1 24.84 8 SER B N 1
ATOM 1360 C CA . SER B 1 8 ? -70.75 70 11.898 1 24.84 8 SER B CA 1
ATOM 1361 C C . SER B 1 8 ? -70.062 70 10.539 1 24.84 8 SER B C 1
ATOM 1363 O O . SER B 1 8 ? -70.5 70.688 9.625 1 24.84 8 SER B O 1
ATOM 1365 N N . HIS B 1 9 ? -68.625 70.188 10.523 1 23.64 9 HIS B N 1
ATOM 1366 C CA . HIS B 1 9 ? -68 70.438 9.227 1 23.64 9 HIS B CA 1
ATOM 1367 C C . HIS B 1 9 ? -68.312 69.312 8.227 1 23.64 9 HIS B C 1
ATOM 1369 O O . HIS B 1 9 ? -68.188 68.125 8.547 1 23.64 9 HIS B O 1
ATOM 1375 N N . SER B 1 10 ? -69.312 69.562 7.395 1 23.31 10 SER B N 1
ATOM 1376 C CA . SER B 1 10 ? -70 68.812 6.316 1 23.31 10 SER B CA 1
ATOM 1377 C C . SER B 1 10 ? -69 68.438 5.25 1 23.31 10 SER B C 1
ATOM 1379 O O . SER B 1 10 ? -68.438 69.25 4.543 1 23.31 10 SER B O 1
ATOM 1381 N N . HIS B 1 11 ? -68 67.562 5.602 1 25.95 11 HIS B N 1
ATOM 1382 C CA . HIS B 1 11 ? -66.875 67.125 4.758 1 25.95 11 HIS B CA 1
ATOM 1383 C C . HIS B 1 11 ? -67.438 66.5 3.455 1 25.95 11 HIS B C 1
ATOM 1385 O O . HIS B 1 11 ? -68.312 65.625 3.475 1 25.95 11 HIS B O 1
ATOM 1391 N N . GLY B 1 12 ? -67.562 67.438 2.42 1 21.83 12 GLY B N 1
ATOM 1392 C CA . GLY B 1 12 ? -68.125 67.25 1.08 1 21.83 12 GLY B CA 1
ATOM 1393 C C . GLY B 1 12 ? -67.5 66.062 0.36 1 21.83 12 GLY B C 1
ATOM 1394 O O . GLY B 1 12 ? -66.312 65.75 0.49 1 21.83 12 GLY B O 1
ATOM 1395 N N . THR B 1 13 ? -68.312 65 0.06 1 24.73 13 THR B N 1
ATOM 1396 C CA . THR B 1 13 ? -68.25 63.656 -0.443 1 24.73 13 THR B CA 1
ATOM 1397 C C . THR B 1 13 ? -67.875 63.625 -1.919 1 24.73 13 THR B C 1
ATOM 1399 O O . THR B 1 13 ? -68.688 64 -2.783 1 24.73 13 THR B O 1
ATOM 1402 N N . ALA B 1 14 ? -66.812 64.438 -2.307 1 27.11 14 ALA B N 1
ATOM 1403 C CA . ALA B 1 14 ? -66.625 64.562 -3.752 1 27.11 14 ALA B CA 1
ATOM 1404 C C . ALA B 1 14 ? -66.625 63.188 -4.41 1 27.11 14 ALA B C 1
ATOM 1406 O O . ALA B 1 14 ? -66.062 62.25 -3.891 1 27.11 14 ALA B O 1
ATOM 1407 N N . ARG B 1 15 ? -67.5 63.062 -5.375 1 22.39 15 ARG B N 1
ATOM 1408 C CA . ARG B 1 15 ? -68.125 62 -6.203 1 22.39 15 ARG B CA 1
ATOM 1409 C C . ARG B 1 15 ? -67.062 61.344 -7.086 1 22.39 15 ARG B C 1
ATOM 1411 O O . ARG B 1 15 ? -66.062 62 -7.465 1 22.39 15 ARG B O 1
ATOM 1418 N N . SER B 1 16 ? -67.062 59.969 -7.27 1 24.44 16 SER B N 1
ATOM 1419 C CA . SER B 1 16 ? -66.375 58.75 -7.652 1 24.44 16 SER B CA 1
ATOM 1420 C C . SER B 1 16 ? -66.188 58.688 -9.164 1 24.44 16 SER B C 1
ATOM 1422 O O . SER B 1 16 ? -65.75 57.656 -9.688 1 24.44 16 SER B O 1
ATOM 1424 N N . PRO B 1 17 ? -66 59.906 -9.961 1 26.84 17 PRO B N 1
ATOM 1425 C CA . PRO B 1 17 ? -66.312 59.531 -11.336 1 26.84 17 PRO B CA 1
ATOM 1426 C C . PRO B 1 17 ? -65.562 58.281 -11.812 1 26.84 17 PRO B C 1
ATOM 1428 O O . PRO B 1 17 ? -64.5 57.969 -11.289 1 26.84 17 PRO B O 1
ATOM 1431 N N . GLY B 1 18 ? -66.312 57.312 -12.359 1 23.3 18 GLY B N 1
ATOM 1432 C CA . GLY B 1 18 ? -66.188 55.906 -12.797 1 23.3 18 GLY B CA 1
ATOM 1433 C C . GLY B 1 18 ? -65.25 55.781 -14.008 1 23.3 18 GLY B C 1
ATOM 1434 O O . GLY B 1 18 ? -65.625 56.188 -15.109 1 23.3 18 GLY B O 1
ATOM 1435 N N . VAL B 1 19 ? -64 56.312 -13.953 1 28.36 19 VAL B N 1
ATOM 1436 C CA . VAL B 1 19 ? -63.219 56.312 -15.18 1 28.36 19 VAL B CA 1
ATOM 1437 C C . VAL B 1 19 ? -63.188 54.906 -15.773 1 28.36 19 VAL B C 1
ATOM 1439 O O . VAL B 1 19 ? -63.188 53.906 -15.047 1 28.36 19 VAL B O 1
ATOM 1442 N N . GLY B 1 20 ? -63.812 54.781 -16.953 1 24.14 20 GLY B N 1
ATOM 1443 C CA . GLY B 1 20 ? -64 53.688 -17.906 1 24.14 20 GLY B CA 1
ATOM 1444 C C . GLY B 1 20 ? -62.719 52.906 -18.203 1 24.14 20 GLY B C 1
ATOM 1445 O O . GLY B 1 20 ? -61.656 53.5 -18.266 1 24.14 20 GLY B O 1
ATOM 1446 N N . ALA B 1 21 ? -62.75 51.625 -17.844 1 26.12 21 ALA B N 1
ATOM 1447 C CA . ALA B 1 21 ? -61.812 50.5 -17.781 1 26.12 21 ALA B CA 1
ATOM 1448 C C . ALA B 1 21 ? -61.219 50.188 -19.172 1 26.12 21 ALA B C 1
ATOM 1450 O O . ALA B 1 21 ? -61.969 49.812 -20.078 1 26.12 21 ALA B O 1
ATOM 1451 N N . ARG B 1 22 ? -60.469 51.219 -19.75 1 25.95 22 ARG B N 1
ATOM 1452 C CA . ARG B 1 22 ? -59.844 50.906 -21.031 1 25.95 22 ARG B CA 1
ATOM 1453 C C . ARG B 1 22 ? -59.312 49.5 -21.062 1 25.95 22 ARG B C 1
ATOM 1455 O O . ARG B 1 22 ? -58.656 49.062 -20.094 1 25.95 22 ARG B O 1
ATOM 1462 N N . GLN B 1 23 ? -59.969 48.688 -21.781 1 25.31 23 GLN B N 1
ATOM 1463 C CA . GLN B 1 23 ? -59.781 47.281 -22.094 1 25.31 23 GLN B CA 1
ATOM 1464 C C . GLN B 1 23 ? -58.375 47 -22.609 1 25.31 23 GLN B C 1
ATOM 1466 O O . GLN B 1 23 ? -58.031 47.375 -23.719 1 25.31 23 GLN B O 1
ATOM 1471 N N . ASP B 1 24 ? -57.375 47.594 -21.984 1 24.97 24 ASP B N 1
ATOM 1472 C CA . ASP B 1 24 ? -56.094 47.375 -22.688 1 24.97 24 ASP B CA 1
ATOM 1473 C C . ASP B 1 24 ? -55.906 45.875 -23 1 24.97 24 ASP B C 1
ATOM 1475 O O . ASP B 1 24 ? -56.156 45.031 -22.156 1 24.97 24 ASP B O 1
ATOM 1479 N N . THR B 1 25 ? -55.938 45.594 -24.297 1 28.52 25 THR B N 1
ATOM 1480 C CA . THR B 1 25 ? -55.719 44.312 -24.984 1 28.52 25 THR B CA 1
ATOM 1481 C C . THR B 1 25 ? -54.5 43.625 -24.438 1 28.52 25 THR B C 1
ATOM 1483 O O . THR B 1 25 ? -53.406 44.188 -24.453 1 28.52 25 THR B O 1
ATOM 1486 N N . SER B 1 26 ? -54.719 42.781 -23.453 1 27.88 26 SER B N 1
ATOM 1487 C CA . SER B 1 26 ? -53.75 41.906 -22.797 1 27.88 26 SER B CA 1
ATOM 1488 C C . SER B 1 26 ? -52.938 41.125 -23.812 1 27.88 26 SER B C 1
ATOM 1490 O O . SER B 1 26 ? -53.469 40.281 -24.516 1 27.88 26 SER B O 1
ATOM 1492 N N . GLN B 1 27 ? -52.156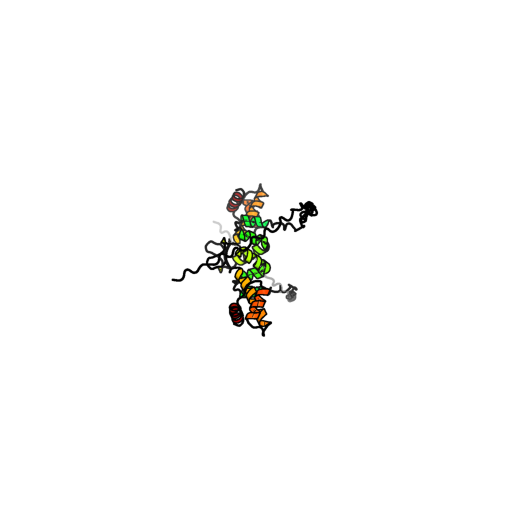 41.906 -24.609 1 30.52 27 GLN B N 1
ATOM 1493 C CA . GLN B 1 27 ? -51.344 41.062 -25.5 1 30.52 27 GLN B CA 1
ATOM 1494 C C . GLN B 1 27 ? -50.719 39.906 -24.734 1 30.52 27 GLN B C 1
ATOM 1496 O O . GLN B 1 27 ? -50.25 40.062 -23.625 1 30.52 27 GLN B O 1
ATO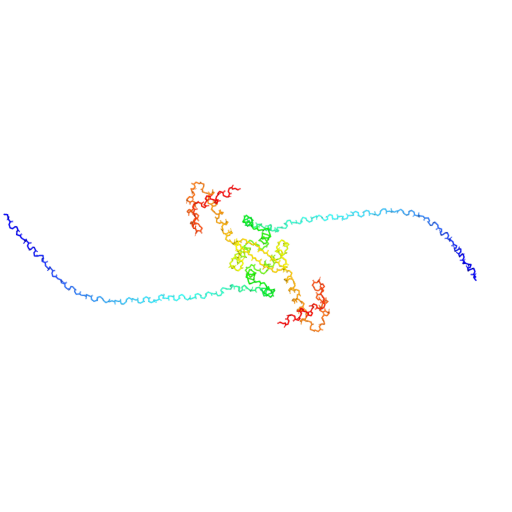M 1501 N N . PRO B 1 28 ? -51.281 38.75 -25.031 1 31.47 28 PRO B N 1
ATOM 1502 C CA . PRO B 1 28 ? -50.781 37.562 -24.297 1 31.47 28 PRO B CA 1
ATOM 1503 C C . PRO B 1 28 ? -49.25 37.5 -24.25 1 31.47 28 PRO B C 1
ATOM 1505 O O . PRO B 1 28 ? -48.594 38 -25.141 1 31.47 28 PRO B O 1
ATOM 1508 N N . PRO B 1 29 ? -48.719 37.656 -23.031 1 31.75 29 PRO B N 1
ATOM 1509 C CA . PRO B 1 29 ? -47.281 37.531 -22.969 1 31.75 29 PRO B CA 1
ATOM 1510 C C . PRO B 1 29 ? -46.719 36.406 -23.859 1 31.75 29 PRO B C 1
ATOM 1512 O O . PRO B 1 29 ? -47.438 35.438 -24.141 1 31.75 29 PRO B O 1
ATOM 1515 N N . ALA B 1 30 ? -45.969 36.875 -24.812 1 30.58 30 ALA B N 1
ATOM 1516 C CA . ALA B 1 30 ? -45.25 35.938 -25.703 1 30.58 30 ALA B CA 1
ATOM 1517 C C . ALA B 1 30 ? -44.719 34.75 -24.922 1 30.58 30 ALA B C 1
ATOM 1519 O O . ALA B 1 30 ? -44.281 34.906 -23.781 1 30.58 30 ALA B O 1
ATOM 1520 N N . GLN B 1 31 ? -45.406 33.688 -25.109 1 26.83 31 GLN B N 1
ATOM 1521 C CA . GLN B 1 31 ? -45 32.406 -24.578 1 26.83 31 GLN B CA 1
ATOM 1522 C C . GLN B 1 31 ? -43.5 32.188 -24.734 1 26.83 31 GLN B C 1
ATOM 1524 O O . GLN B 1 31 ? -42.969 32.281 -25.844 1 26.83 31 GLN B O 1
ATOM 1529 N N . GLY B 1 32 ? -42.719 32.812 -23.844 1 29.55 32 GLY B N 1
ATOM 1530 C CA . GLY B 1 32 ? -41.312 32.562 -23.812 1 29.55 32 GLY B CA 1
ATOM 1531 C C . GLY B 1 32 ? -40.969 31.078 -23.875 1 29.55 32 GLY B C 1
ATOM 1532 O O . GLY B 1 32 ? -40.5 30.5 -22.891 1 29.55 32 GLY B O 1
ATOM 1533 N N . GLY B 1 33 ? -41.844 30.406 -24.594 1 30.92 33 GLY B N 1
ATOM 1534 C CA . GLY B 1 33 ? -41.5 29 -24.469 1 30.92 33 GLY B CA 1
ATOM 1535 C C . GLY B 1 33 ? -40.062 28.719 -24.859 1 30.92 33 GLY B C 1
ATOM 1536 O O . GLY B 1 33 ? -39.656 27.547 -24.938 1 30.92 33 GLY B O 1
ATOM 1537 N N . GLY B 1 34 ? -39.5 29.672 -25.609 1 26.66 34 GLY B N 1
ATOM 1538 C CA . GLY B 1 34 ? -38.531 29 -26.453 1 26.66 34 GLY B CA 1
ATOM 1539 C C . GLY B 1 34 ? -37.5 28.234 -25.672 1 26.66 34 GLY B C 1
ATOM 1540 O O . GLY B 1 34 ? -37.062 27.172 -26.109 1 26.66 34 GLY B O 1
ATOM 1541 N N . TYR B 1 35 ? -36.906 29.031 -24.75 1 30.19 35 TYR B N 1
ATOM 1542 C CA . TYR B 1 35 ? -35.5 28.656 -24.75 1 30.19 35 TYR B CA 1
ATOM 1543 C C . TYR B 1 35 ? -35.312 27.297 -24.125 1 30.19 35 TYR B C 1
ATOM 1545 O O . TYR B 1 35 ? -34.906 27.203 -22.953 1 30.19 35 TYR B O 1
ATOM 1553 N N . LEU B 1 36 ? -36.406 26.609 -23.938 1 28.19 36 LEU B N 1
ATOM 1554 C CA . LEU B 1 36 ? -35.844 25.391 -23.344 1 28.19 36 LEU B CA 1
ATOM 1555 C C . LEU B 1 36 ? -34.719 24.812 -24.203 1 28.19 36 LEU B C 1
ATOM 1557 O O . LEU B 1 36 ? -34.969 24.203 -25.234 1 28.19 36 LEU B O 1
ATOM 1561 N N . ASP B 1 37 ? -33.812 25.719 -24.531 1 28.38 37 ASP B N 1
ATOM 1562 C CA . ASP B 1 37 ? -32.688 24.984 -25.125 1 28.38 37 ASP B CA 1
ATOM 1563 C C . ASP B 1 37 ? -32.438 23.672 -24.375 1 28.38 37 ASP B C 1
ATOM 1565 O O . ASP B 1 37 ? -32.156 23.672 -23.188 1 28.38 37 ASP B O 1
ATOM 1569 N N . THR B 1 38 ? -33.219 22.734 -24.812 1 29.38 38 THR B N 1
ATOM 1570 C CA . THR B 1 38 ? -32.812 21.375 -24.438 1 29.38 38 THR B CA 1
ATOM 1571 C C . THR B 1 38 ? -31.297 21.266 -24.422 1 29.38 38 THR B C 1
ATOM 1573 O O . THR B 1 38 ? -30.641 21.469 -25.453 1 29.38 38 THR B O 1
ATOM 1576 N N . TYR B 1 39 ? -30.75 21.781 -23.406 1 27 39 TYR B N 1
ATOM 1577 C CA . TYR B 1 39 ? -29.359 21.328 -23.281 1 27 39 TYR B CA 1
ATOM 1578 C C . TYR B 1 39 ? -29.203 19.922 -23.828 1 27 39 TYR B C 1
ATOM 1580 O O . TYR B 1 39 ? -29.797 18.969 -23.328 1 27 39 TYR B O 1
ATOM 1588 N N . ARG B 1 40 ? -29.266 19.828 -25.141 1 27.17 40 ARG B N 1
ATOM 1589 C CA . ARG B 1 40 ? -28.781 18.531 -25.609 1 27.17 40 ARG B CA 1
ATOM 1590 C C . ARG B 1 40 ? -27.688 18 -24.672 1 27.17 40 ARG B C 1
ATOM 1592 O O . ARG B 1 40 ? -26.75 18.719 -24.328 1 27.17 40 ARG B O 1
ATOM 1599 N N . PHE B 1 41 ? -28.047 17.047 -23.875 1 26.67 41 PHE B N 1
ATOM 1600 C CA . PHE B 1 41 ? -27 16.25 -23.234 1 26.67 41 PHE B CA 1
ATOM 1601 C C . PHE B 1 41 ? -25.734 16.234 -24.078 1 26.67 41 PHE B C 1
ATOM 1603 O O . PHE B 1 41 ? -25.781 15.867 -25.266 1 26.67 41 PHE B O 1
ATOM 1610 N N . CYS B 1 42 ? -24.984 17.266 -24.062 1 28.91 42 CYS B N 1
ATOM 1611 C CA . CYS B 1 42 ? -23.672 17.031 -24.625 1 28.91 42 CYS B CA 1
ATOM 1612 C C . CYS B 1 42 ? -23.344 15.547 -24.703 1 28.91 42 CYS B C 1
ATOM 1614 O O . CYS B 1 42 ? -23.469 14.828 -23.703 1 28.91 42 CYS B O 1
ATOM 1616 N N . GLU B 1 43 ? -23.656 14.969 -25.781 1 31.17 43 GLU B N 1
ATOM 1617 C CA . GLU B 1 43 ? -22.938 13.719 -25.953 1 31.17 43 GLU B CA 1
ATOM 1618 C C . GLU B 1 43 ? -21.547 13.789 -25.312 1 31.17 43 GLU B C 1
ATOM 1620 O O . GLU B 1 43 ? -20.656 14.484 -25.812 1 31.17 43 GLU B O 1
ATOM 1625 N N . LEU B 1 44 ? -21.5 14.008 -24 1 31.52 44 LEU B N 1
ATOM 1626 C CA . LEU B 1 44 ? -20.188 13.672 -23.484 1 31.52 44 LEU B CA 1
ATOM 1627 C C . LEU B 1 44 ? -19.484 12.68 -24.406 1 31.52 44 LEU B C 1
ATOM 1629 O O . LEU B 1 44 ? -19.953 11.57 -24.609 1 31.52 44 LEU B O 1
ATOM 1633 N N . GLU B 1 45 ? -19.062 13.133 -25.516 1 34.09 45 GLU B N 1
ATOM 1634 C CA . GLU B 1 45 ? -18.125 12.258 -26.219 1 34.09 45 GLU B CA 1
ATOM 1635 C C . GLU B 1 45 ? -17.516 11.227 -25.281 1 34.09 45 GLU B C 1
ATOM 1637 O O . GLU B 1 45 ? -17.25 11.523 -24.125 1 34.09 45 GLU B O 1
ATOM 1642 N N . LYS B 1 46 ? -17.844 10.016 -25.5 1 34.53 46 LYS B N 1
ATOM 1643 C CA . LYS B 1 46 ? -16.969 8.969 -24.969 1 34.53 46 LYS B CA 1
ATOM 1644 C C . LYS B 1 46 ? -15.516 9.43 -24.938 1 34.53 46 LYS B C 1
ATOM 1646 O O . LYS B 1 46 ? -14.852 9.477 -25.969 1 34.53 46 LYS B O 1
ATOM 1651 N N . SER B 1 47 ? -15.281 10.648 -24.594 1 35.25 47 SER B N 1
ATOM 1652 C CA . SER B 1 47 ? -13.859 10.922 -24.438 1 35.25 47 SER B CA 1
ATOM 1653 C C . SER B 1 47 ? -13.047 9.633 -24.469 1 35.25 47 SER B C 1
ATOM 1655 O O . SER B 1 47 ? -13.438 8.633 -23.859 1 35.25 47 SER B O 1
ATOM 1657 N N . ASP B 1 48 ? -12.414 9.375 -25.531 1 35.41 48 ASP B N 1
ATOM 1658 C CA . ASP B 1 48 ? -11.398 8.328 -25.641 1 35.41 48 ASP B CA 1
ATOM 1659 C C . ASP B 1 48 ? -10.75 8.047 -24.297 1 35.41 48 ASP B C 1
ATOM 1661 O O . ASP B 1 48 ? -9.648 8.531 -24.016 1 35.41 48 ASP B O 1
ATOM 1665 N N . TYR B 1 49 ? -11.164 8.578 -23.281 1 35.75 49 TYR B N 1
ATOM 1666 C CA . TYR B 1 49 ? -10.742 7.965 -22.031 1 35.75 49 TYR B CA 1
ATOM 1667 C C . TYR B 1 49 ? -10.422 6.488 -22.234 1 35.75 49 TYR B C 1
ATOM 1669 O O . TYR B 1 49 ? -11.305 5.695 -22.578 1 35.75 49 TYR B O 1
ATOM 1677 N N . ALA B 1 50 ? -9.414 6.285 -22.969 1 37.41 50 ALA B N 1
ATOM 1678 C CA . ALA B 1 50 ? -8.805 4.957 -23.047 1 37.41 50 ALA B CA 1
ATOM 1679 C C . ALA B 1 50 ? -9.422 4.008 -22.016 1 37.41 50 ALA B C 1
ATOM 1681 O O . ALA B 1 50 ? -9.5 4.332 -20.828 1 37.41 50 ALA B O 1
ATOM 1682 N N . ALA B 1 51 ? -10.531 3.479 -22.047 1 42.31 51 ALA B N 1
ATOM 1683 C CA . ALA B 1 51 ? -10.906 2.305 -21.266 1 42.31 51 ALA B CA 1
ATOM 1684 C C . ALA B 1 51 ? -9.727 1.772 -20.469 1 42.31 51 ALA B C 1
ATOM 1686 O O . ALA B 1 51 ? -8.797 1.187 -21.031 1 42.31 51 ALA B O 1
ATOM 1687 N N . GLU B 1 52 ? -9.078 2.674 -19.766 1 50.25 52 GLU B N 1
ATOM 1688 C CA . GLU B 1 52 ? -7.969 2.201 -18.938 1 50.25 52 GLU B CA 1
ATOM 1689 C C . GLU B 1 52 ? -8.008 0.684 -18.781 1 50.25 52 GLU B C 1
ATOM 1691 O O . GLU B 1 52 ? -8.969 0.13 -18.25 1 50.25 52 GLU B O 1
ATOM 1696 N N . LYS B 1 53 ? -7.738 0.04 -19.797 1 67.75 53 LYS B N 1
ATOM 1697 C CA . LYS B 1 53 ? -7.617 -1.412 -19.891 1 67.75 53 LYS B CA 1
ATOM 1698 C C . LYS B 1 53 ? -7.309 -2.02 -18.516 1 67.75 53 LYS B C 1
ATOM 1700 O O . LYS B 1 53 ? -6.332 -1.639 -17.875 1 67.75 53 LYS B O 1
ATOM 1705 N N . ILE B 1 54 ? -8.438 -2.387 -17.938 1 84.12 54 ILE B N 1
ATOM 1706 C CA . ILE B 1 54 ? -8.281 -3.123 -16.688 1 84.12 54 ILE B CA 1
ATOM 1707 C C . ILE B 1 54 ? -7.129 -4.117 -16.812 1 84.12 54 ILE B C 1
ATOM 1709 O O . ILE B 1 54 ? -7.078 -4.906 -17.766 1 84.12 54 ILE B O 1
ATOM 1713 N N . ASP B 1 55 ? -6.117 -3.885 -16.078 1 93.5 55 ASP B N 1
ATOM 1714 C CA . ASP B 1 55 ? -5.008 -4.828 -16.016 1 93.5 55 ASP B CA 1
ATOM 1715 C C . ASP B 1 55 ? -5.508 -6.246 -15.742 1 93.5 55 ASP B C 1
ATOM 1717 O O . ASP B 1 55 ? -6.137 -6.504 -14.719 1 93.5 55 ASP B O 1
ATOM 1721 N N . PRO B 1 56 ? -5.332 -7.086 -16.656 1 92.75 56 PRO B N 1
ATOM 1722 C CA . PRO B 1 56 ? -5.832 -8.453 -16.484 1 92.75 56 PRO B CA 1
ATOM 1723 C C . PRO B 1 56 ? -5.273 -9.125 -15.242 1 92.75 56 PRO B C 1
ATOM 1725 O O . PRO B 1 56 ? -5.867 -10.078 -14.727 1 92.75 56 PRO B O 1
ATOM 1728 N N . ARG B 1 57 ? -4.211 -8.672 -14.766 1 95.75 57 ARG B N 1
ATOM 1729 C CA . ARG B 1 57 ? -3.59 -9.266 -13.594 1 95.75 57 ARG B CA 1
ATOM 1730 C C . ARG B 1 57 ? -4.426 -9.008 -12.344 1 95.75 57 ARG B C 1
ATOM 1732 O O . ARG B 1 57 ? -4.23 -9.664 -11.312 1 95.75 57 ARG B O 1
ATOM 1739 N N . LEU B 1 58 ? -5.34 -8.094 -12.422 1 96.62 58 LEU B N 1
ATOM 1740 C CA . LEU B 1 58 ? -6.254 -7.887 -11.297 1 96.62 58 LEU B CA 1
ATOM 1741 C C . LEU B 1 58 ? -7.082 -9.141 -11.031 1 96.62 58 LEU B C 1
ATOM 1743 O O . LEU B 1 58 ? -7.395 -9.445 -9.875 1 96.62 58 LEU B O 1
ATOM 1747 N N . LYS B 1 59 ? -7.395 -9.789 -12.094 1 94 59 LYS B N 1
ATOM 1748 C CA . LYS B 1 59 ? -8.109 -11.047 -11.953 1 94 59 LYS B CA 1
ATOM 1749 C C . LYS B 1 59 ? -7.262 -12.086 -11.227 1 94 59 LYS B C 1
ATOM 1751 O O . LYS B 1 59 ? -7.773 -12.867 -10.422 1 94 59 LYS B O 1
ATOM 1756 N N . ASP B 1 60 ? -6.008 -12.133 -11.516 1 94.25 60 ASP B N 1
ATOM 1757 C CA . ASP B 1 60 ? -5.086 -13.031 -10.836 1 94.25 60 ASP B CA 1
ATOM 1758 C C . ASP B 1 60 ? -5.051 -12.75 -9.336 1 94.25 60 ASP B C 1
ATOM 1760 O O . ASP B 1 60 ? -5.121 -13.672 -8.516 1 94.25 60 ASP B O 1
ATOM 1764 N N . LEU B 1 61 ? -4.992 -11.492 -8.984 1 97 61 LEU B N 1
ATOM 1765 C CA . LEU B 1 61 ? -4.957 -11.094 -7.586 1 97 61 LEU B CA 1
ATOM 1766 C C . LEU B 1 61 ? -6.242 -11.492 -6.871 1 97 61 LEU B C 1
ATOM 1768 O O . LEU B 1 61 ? -6.215 -11.898 -5.707 1 97 61 LEU B O 1
ATOM 1772 N N . HIS B 1 62 ? -7.309 -11.336 -7.605 1 95.94 62 HIS B N 1
ATOM 1773 C CA . HIS B 1 62 ? -8.586 -11.781 -7.074 1 95.94 62 HIS B CA 1
ATOM 1774 C C . HIS B 1 62 ? -8.586 -13.289 -6.82 1 95.94 62 HIS B C 1
ATOM 1776 O O . HIS B 1 62 ? -9.055 -13.75 -5.777 1 95.94 62 HIS B O 1
ATOM 1782 N N . GLN B 1 63 ? -8.039 -14.016 -7.738 1 92.88 63 GLN B N 1
ATOM 1783 C CA . GLN B 1 63 ? -8 -15.469 -7.633 1 92.88 63 GLN B CA 1
ATOM 1784 C C . GLN B 1 63 ? -7.105 -15.914 -6.477 1 92.88 63 GLN B C 1
ATOM 1786 O O . GLN B 1 63 ? -7.359 -16.953 -5.852 1 92.88 63 GLN B O 1
ATOM 1791 N N . ILE B 1 64 ? -6.113 -15.172 -6.219 1 94.56 64 ILE B N 1
ATOM 1792 C CA . ILE B 1 64 ? -5.219 -15.445 -5.098 1 94.56 64 ILE B CA 1
ATOM 1793 C C . ILE B 1 64 ? -5.977 -15.281 -3.781 1 94.56 64 ILE B C 1
ATOM 1795 O O . ILE B 1 64 ? -5.594 -15.867 -2.766 1 94.56 64 ILE B O 1
ATOM 1799 N N . GLY B 1 65 ? -6.977 -14.461 -3.781 1 93.5 65 GLY B N 1
ATOM 1800 C CA . GLY B 1 65 ? -7.797 -14.312 -2.592 1 93.5 65 GLY B CA 1
ATOM 1801 C C . GLY B 1 65 ? -7.555 -13 -1.862 1 93.5 65 GLY B C 1
ATOM 1802 O O . GLY B 1 65 ? -7.789 -12.906 -0.656 1 93.5 65 GLY B O 1
ATOM 1803 N N . LEU B 1 66 ? -7.027 -12.047 -2.566 1 95.62 66 LEU B N 1
ATOM 1804 C CA . LEU B 1 66 ? -6.879 -10.742 -1.938 1 95.62 66 LEU B CA 1
ATOM 1805 C C . LEU B 1 66 ? -8.242 -10.133 -1.619 1 95.62 66 LEU B C 1
ATOM 1807 O O . LEU B 1 66 ? -9.195 -10.305 -2.383 1 95.62 66 LEU B O 1
ATOM 1811 N N . ASN B 1 67 ? -8.273 -9.461 -0.461 1 93.62 67 ASN B N 1
ATOM 1812 C CA . ASN B 1 67 ? -9.539 -8.844 -0.101 1 93.62 67 ASN B CA 1
ATOM 1813 C C . ASN B 1 67 ? -9.914 -7.715 -1.059 1 93.62 67 ASN B C 1
ATOM 1815 O O . ASN B 1 67 ? -9.039 -7.152 -1.724 1 93.62 67 ASN B O 1
ATOM 1819 N N . PRO B 1 68 ? -11.117 -7.324 -1.141 1 95.62 68 PRO B N 1
ATOM 1820 C CA . PRO B 1 68 ? -11.609 -6.363 -2.129 1 95.62 68 PRO B CA 1
ATOM 1821 C C . PRO B 1 68 ? -10.938 -4.996 -2.012 1 95.62 68 PRO B C 1
ATOM 1823 O O . PRO B 1 68 ? -10.703 -4.332 -3.021 1 95.62 68 PRO B O 1
ATOM 1826 N N . THR B 1 69 ? -10.695 -4.562 -0.861 1 97.62 69 THR B N 1
ATOM 1827 C CA . THR B 1 69 ? -10.062 -3.258 -0.675 1 97.62 69 THR B CA 1
ATOM 1828 C C . THR B 1 69 ? -8.672 -3.236 -1.294 1 97.62 69 THR B C 1
ATOM 1830 O O . THR B 1 69 ? -8.281 -2.248 -1.921 1 97.62 69 THR B O 1
ATOM 1833 N N . LEU B 1 70 ? -7.941 -4.297 -1.108 1 97.88 70 LEU B N 1
ATOM 1834 C CA . LEU B 1 70 ? -6.609 -4.383 -1.693 1 97.88 70 LEU B CA 1
ATOM 1835 C C . LEU B 1 70 ? -6.688 -4.441 -3.215 1 97.88 70 LEU B C 1
ATOM 1837 O O . LEU B 1 70 ? -5.809 -3.922 -3.908 1 97.88 70 LEU B O 1
ATOM 1841 N N . LEU B 1 71 ? -7.691 -5.082 -3.721 1 97.69 71 LEU B N 1
ATOM 1842 C CA . LEU B 1 71 ? -7.902 -5.086 -5.164 1 97.69 71 LEU B CA 1
ATOM 1843 C C . LEU B 1 71 ? -8.18 -3.678 -5.68 1 97.69 71 LEU B C 1
ATOM 1845 O O . LEU B 1 71 ? -7.695 -3.297 -6.746 1 97.69 71 LEU B O 1
ATOM 1849 N N . LYS B 1 72 ? -8.945 -2.92 -4.926 1 97.81 72 LYS B N 1
ATOM 1850 C CA . LYS B 1 72 ? -9.188 -1.521 -5.266 1 97.81 72 LYS B CA 1
ATOM 1851 C C . LYS B 1 72 ? -7.887 -0.726 -5.277 1 97.81 72 LYS B C 1
ATOM 1853 O O . LYS B 1 72 ? -7.676 0.11 -6.16 1 97.81 72 LYS B O 1
ATOM 1858 N N . VAL B 1 73 ? -7.098 -1.008 -4.305 1 98.5 73 VAL B N 1
ATOM 1859 C CA . VAL B 1 73 ? -5.797 -0.348 -4.242 1 98.5 73 VAL B CA 1
ATOM 1860 C C . VAL B 1 73 ? -4.98 -0.696 -5.484 1 98.5 73 VAL B C 1
ATOM 1862 O O . VAL B 1 73 ? -4.438 0.192 -6.145 1 98.5 73 VAL B O 1
ATOM 1865 N N . ALA B 1 74 ? -4.918 -1.97 -5.801 1 98.44 74 ALA B N 1
ATOM 1866 C CA . ALA B 1 74 ? -4.152 -2.414 -6.965 1 98.44 74 ALA B CA 1
ATOM 1867 C C . ALA B 1 74 ? -4.652 -1.742 -8.242 1 98.44 74 ALA B C 1
ATOM 1869 O O . ALA B 1 74 ? -3.855 -1.351 -9.094 1 98.44 74 ALA B O 1
ATOM 1870 N N . ALA B 1 75 ? -5.883 -1.642 -8.328 1 97.94 75 ALA B N 1
ATOM 1871 C CA . ALA B 1 75 ? -6.465 -0.995 -9.5 1 97.94 75 ALA B CA 1
ATOM 1872 C C . ALA B 1 75 ? -6.109 0.488 -9.547 1 97.94 75 ALA B C 1
ATOM 1874 O O . ALA B 1 75 ? -5.852 1.04 -10.617 1 97.94 75 ALA B O 1
ATOM 1875 N N . ALA B 1 76 ? -6.082 1.108 -8.445 1 97.81 76 ALA B N 1
ATOM 1876 C CA . ALA B 1 76 ? -5.898 2.555 -8.352 1 97.81 76 ALA B CA 1
ATOM 1877 C C . ALA B 1 76 ? -4.441 2.939 -8.602 1 97.81 76 ALA B C 1
ATOM 1879 O O . ALA B 1 76 ? -4.16 3.934 -9.273 1 97.81 76 ALA B O 1
ATOM 1880 N N . ILE B 1 77 ? -3.535 2.189 -8.016 1 98.12 77 ILE B N 1
ATOM 1881 C CA . ILE B 1 77 ? -2.143 2.613 -8.102 1 98.12 77 ILE B CA 1
ATOM 1882 C C . ILE B 1 77 ? -1.429 1.83 -9.203 1 98.12 77 ILE B C 1
ATOM 1884 O O . ILE B 1 77 ? -0.293 2.146 -9.562 1 98.12 77 ILE B O 1
ATOM 1888 N N . GLY B 1 78 ? -2.102 0.81 -9.711 1 97.81 78 GLY B N 1
ATOM 1889 C CA . GLY B 1 78 ? -1.505 -0.083 -10.695 1 97.81 78 GLY B CA 1
ATOM 1890 C C . GLY B 1 78 ? -0.961 -1.361 -10.086 1 97.81 78 GLY B C 1
ATOM 1891 O O . GLY B 1 78 ? -0.391 -1.341 -8.992 1 97.81 78 GLY B O 1
ATOM 1892 N N . VAL B 1 79 ? -1.071 -2.432 -10.828 1 98 79 VAL B N 1
ATOM 1893 C CA . VAL B 1 79 ? -0.703 -3.748 -10.32 1 98 79 VAL B CA 1
ATOM 1894 C C . VAL B 1 79 ? 0.802 -3.803 -10.062 1 98 79 VAL B C 1
ATOM 1896 O O . VAL B 1 79 ? 1.25 -4.402 -9.086 1 98 79 VAL B O 1
ATOM 1899 N N . ASP B 1 80 ? 1.557 -3.199 -10.906 1 98.19 80 ASP B N 1
ATOM 1900 C CA . ASP B 1 80 ? 3.004 -3.207 -10.711 1 98.19 80 ASP B CA 1
ATOM 1901 C C . ASP B 1 80 ? 3.383 -2.545 -9.391 1 98.19 80 ASP B C 1
ATOM 1903 O O . ASP B 1 80 ? 4.191 -3.082 -8.625 1 98.19 80 ASP B O 1
ATOM 1907 N N . ASN B 1 81 ? 2.82 -1.416 -9.148 1 98.44 81 ASN B N 1
ATOM 1908 C CA . ASN B 1 81 ? 3.082 -0.723 -7.895 1 98.44 81 ASN B CA 1
ATOM 1909 C C . ASN B 1 81 ? 2.561 -1.514 -6.699 1 98.44 81 ASN B C 1
ATOM 1911 O O . ASN B 1 81 ? 3.201 -1.553 -5.645 1 98.44 81 ASN B O 1
ATOM 1915 N N . PHE B 1 82 ? 1.428 -2.102 -6.871 1 98.75 82 PHE B N 1
ATOM 1916 C CA . PHE B 1 82 ? 0.873 -2.928 -5.809 1 98.75 82 PHE B CA 1
ATOM 1917 C C . PHE B 1 82 ? 1.811 -4.082 -5.473 1 98.75 82 PHE B C 1
ATOM 1919 O O . PHE B 1 82 ? 2.068 -4.359 -4.301 1 98.75 82 PHE B O 1
ATOM 1926 N N . LEU B 1 83 ? 2.324 -4.73 -6.512 1 98.56 83 LEU B N 1
ATOM 1927 C CA . LEU B 1 83 ? 3.232 -5.852 -6.301 1 98.56 83 LEU B CA 1
ATOM 1928 C C . LEU B 1 83 ? 4.516 -5.387 -5.621 1 98.56 83 LEU B C 1
ATOM 1930 O O . LEU B 1 83 ? 5.039 -6.07 -4.738 1 98.56 83 LEU B O 1
ATOM 1934 N N . LYS B 1 84 ? 4.953 -4.277 -6.008 1 98.5 84 LYS B N 1
ATOM 1935 C CA . LYS B 1 84 ? 6.137 -3.703 -5.379 1 98.5 84 LYS B CA 1
ATOM 1936 C C . LYS B 1 84 ? 5.895 -3.434 -3.896 1 98.5 84 LYS B C 1
ATOM 1938 O O . LYS B 1 84 ? 6.727 -3.781 -3.053 1 98.5 84 LYS B O 1
ATOM 1943 N N . MET B 1 85 ? 4.812 -2.838 -3.604 1 98.69 85 MET B N 1
ATOM 1944 C CA . MET B 1 85 ? 4.43 -2.598 -2.215 1 98.69 85 MET B CA 1
ATOM 1945 C C . MET B 1 85 ? 4.348 -3.906 -1.438 1 98.69 85 MET B C 1
ATOM 1947 O O . MET B 1 85 ? 4.898 -4.016 -0.341 1 98.69 85 MET B O 1
ATOM 1951 N N . TRP B 1 86 ? 3.625 -4.848 -2.012 1 98.5 86 TRP B N 1
ATOM 1952 C CA . TRP B 1 86 ? 3.418 -6.148 -1.385 1 98.5 86 TRP B CA 1
ATOM 1953 C C . TRP B 1 86 ? 4.75 -6.816 -1.061 1 98.5 86 TRP B C 1
ATOM 1955 O O . TRP B 1 86 ? 4.941 -7.34 0.04 1 98.5 86 TRP B O 1
ATOM 1965 N N . GLU B 1 87 ? 5.668 -6.781 -1.939 1 98.38 87 GLU B N 1
ATOM 1966 C CA . GLU B 1 87 ? 6.988 -7.371 -1.759 1 98.38 87 GLU B CA 1
ATOM 1967 C C . GLU B 1 87 ? 7.758 -6.672 -0.64 1 98.38 87 GLU B C 1
ATOM 1969 O O . GLU B 1 87 ? 8.383 -7.332 0.197 1 98.38 87 GLU B O 1
ATOM 1974 N N . ILE B 1 88 ? 7.734 -5.398 -0.603 1 98.44 88 ILE B N 1
ATOM 1975 C CA . ILE B 1 88 ? 8.422 -4.633 0.43 1 98.44 88 ILE B CA 1
ATOM 1976 C C . ILE B 1 88 ? 7.855 -4.988 1.802 1 98.44 88 ILE B C 1
ATOM 1978 O O . ILE B 1 88 ? 8.609 -5.23 2.748 1 98.44 88 ILE B O 1
ATOM 1982 N N . LEU B 1 89 ? 6.535 -4.992 1.902 1 98.25 89 LEU B N 1
ATOM 1983 C CA . LEU B 1 89 ? 5.887 -5.332 3.164 1 98.25 89 LEU B CA 1
ATOM 1984 C C . LEU B 1 89 ? 6.281 -6.738 3.615 1 98.25 89 LEU B C 1
ATOM 1986 O O . LEU B 1 89 ? 6.582 -6.953 4.789 1 98.25 89 LEU B O 1
ATOM 1990 N N . ASP B 1 90 ? 6.328 -7.633 2.635 1 97.75 90 ASP B N 1
ATOM 1991 C CA . ASP B 1 90 ? 6.613 -9.031 2.945 1 97.75 90 ASP B CA 1
ATOM 1992 C C . ASP B 1 90 ? 8.047 -9.203 3.432 1 97.75 90 ASP B C 1
ATOM 1994 O O . ASP B 1 90 ? 8.344 -10.133 4.188 1 97.75 90 ASP B O 1
ATOM 1998 N N . ASN B 1 91 ? 8.883 -8.391 3.045 1 97.31 91 ASN B N 1
ATOM 1999 C CA . ASN B 1 91 ? 10.297 -8.5 3.387 1 97.31 91 ASN B CA 1
ATOM 2000 C C . ASN B 1 91 ? 10.586 -7.953 4.781 1 97.31 91 ASN B C 1
ATOM 2002 O O . ASN B 1 91 ? 11.68 -8.125 5.309 1 97.31 91 ASN B O 1
ATOM 2006 N N . ASP B 1 92 ? 9.648 -7.273 5.359 1 97.12 92 ASP B N 1
ATOM 2007 C CA . ASP B 1 92 ? 9.812 -6.789 6.727 1 97.12 92 ASP B CA 1
ATOM 2008 C C . ASP B 1 92 ? 9.367 -7.844 7.738 1 97.12 92 ASP B C 1
ATOM 2010 O O . ASP B 1 92 ? 8.172 -8.086 7.91 1 97.12 92 ASP B O 1
ATOM 2014 N N . GLU B 1 93 ? 10.258 -8.375 8.445 1 95.19 93 GLU B N 1
ATOM 2015 C CA . GLU B 1 93 ? 10 -9.484 9.359 1 95.19 93 GLU B CA 1
ATOM 2016 C C . GLU B 1 93 ? 9.086 -9.047 10.5 1 95.19 93 GLU B C 1
ATOM 2018 O O . GLU B 1 93 ? 8.344 -9.859 11.055 1 95.19 93 GLU B O 1
ATOM 2023 N N . HIS B 1 94 ? 9.133 -7.781 10.836 1 95.38 94 HIS B N 1
ATOM 2024 C CA . HIS B 1 94 ? 8.344 -7.277 11.953 1 95.38 94 HIS B CA 1
ATOM 2025 C C . HIS B 1 94 ? 6.859 -7.238 11.609 1 95.38 94 HIS B C 1
ATOM 2027 O O . HIS B 1 94 ? 6.012 -7.117 12.492 1 95.38 94 HIS B O 1
ATOM 2033 N N . LEU B 1 95 ? 6.543 -7.375 10.336 1 96.38 95 LEU B N 1
ATOM 2034 C CA . LEU B 1 95 ? 5.152 -7.328 9.898 1 96.38 95 LEU B CA 1
ATOM 2035 C C . LEU B 1 95 ? 4.578 -8.734 9.758 1 96.38 95 LEU B C 1
ATOM 2037 O O . LEU B 1 95 ? 3.367 -8.906 9.602 1 96.38 95 LEU B O 1
ATOM 2041 N N . ARG B 1 96 ? 5.395 -9.727 9.805 1 95.19 96 ARG B N 1
ATOM 2042 C CA . ARG B 1 96 ? 4.941 -11.102 9.633 1 95.19 96 ARG B CA 1
ATOM 2043 C C . ARG B 1 96 ? 4.184 -11.586 10.859 1 95.19 96 ARG B C 1
ATOM 2045 O O . ARG B 1 96 ? 4.535 -11.25 11.992 1 95.19 96 ARG B O 1
ATOM 2052 N N . THR B 1 97 ? 3.203 -12.383 10.586 1 95.5 97 THR B N 1
ATOM 2053 C CA . THR B 1 97 ? 2.359 -12.891 11.656 1 95.5 97 THR B CA 1
ATOM 2054 C C . THR B 1 97 ? 2.521 -14.406 11.797 1 95.5 97 THR B C 1
ATOM 2056 O O . THR B 1 97 ? 3.133 -15.047 10.945 1 95.5 97 THR B O 1
ATOM 2059 N N . ASP B 1 98 ? 1.941 -14.883 12.867 1 92.38 98 ASP B N 1
ATOM 2060 C CA . ASP B 1 98 ? 2.039 -16.312 13.164 1 92.38 98 ASP B CA 1
ATOM 2061 C C . ASP B 1 98 ? 1.267 -17.141 12.141 1 92.38 98 ASP B C 1
ATOM 2063 O O . ASP B 1 98 ? 1.597 -18.297 11.898 1 92.38 98 ASP B O 1
ATOM 2067 N N . TRP B 1 99 ? 0.306 -16.547 11.594 1 90.38 99 TRP B N 1
ATOM 2068 C CA . TRP B 1 99 ? -0.498 -17.281 10.625 1 90.38 99 TRP B CA 1
ATOM 2069 C C . TRP B 1 99 ? 0.144 -17.266 9.242 1 90.38 99 TRP B C 1
ATOM 2071 O O . TRP B 1 99 ? -0.445 -17.734 8.273 1 90.38 99 TRP B O 1
ATOM 2081 N N . GLY B 1 100 ? 1.251 -16.656 9.094 1 90.88 100 GLY B N 1
ATOM 2082 C CA . GLY B 1 100 ? 2.012 -16.719 7.855 1 90.88 100 GLY B CA 1
ATOM 2083 C C . GLY B 1 100 ? 1.729 -15.539 6.934 1 90.88 100 GLY B C 1
ATOM 2084 O O . GLY B 1 100 ? 2.203 -15.516 5.797 1 90.88 100 GLY B O 1
ATOM 2085 N N . GLY B 1 101 ? 0.968 -14.586 7.324 1 95.38 101 GLY B N 1
ATOM 2086 C CA . GLY B 1 101 ? 0.667 -13.406 6.535 1 95.38 101 GLY B CA 1
ATOM 2087 C C . GLY B 1 101 ? 1.317 -12.148 7.082 1 95.38 101 GLY B C 1
ATOM 2088 O O . GLY B 1 101 ? 2.283 -12.219 7.844 1 95.38 101 GLY B O 1
ATOM 2089 N N . ILE B 1 102 ? 0.969 -11.07 6.52 1 97.25 102 ILE B N 1
ATOM 2090 C CA . ILE B 1 102 ? 1.5 -9.75 6.848 1 97.25 102 ILE B CA 1
ATOM 2091 C C . ILE B 1 102 ? 0.416 -8.914 7.52 1 97.25 102 ILE B C 1
ATOM 2093 O O . ILE B 1 102 ? -0.738 -8.914 7.086 1 97.25 102 ILE B O 1
ATOM 2097 N N . MET B 1 103 ? 0.778 -8.312 8.539 1 97.12 103 MET B N 1
ATOM 2098 C CA . MET B 1 103 ? -0.129 -7.379 9.203 1 97.12 103 MET B CA 1
ATOM 2099 C C . MET B 1 103 ? 0.478 -5.98 9.266 1 97.12 103 MET B C 1
ATOM 2101 O O . MET B 1 103 ? 1.546 -5.789 9.852 1 97.12 103 MET B O 1
ATOM 2105 N N . VAL B 1 104 ? -0.223 -5.039 8.703 1 96.88 104 VAL B N 1
ATOM 2106 C CA . VAL B 1 104 ? 0.267 -3.666 8.633 1 96.88 104 VAL B CA 1
ATOM 2107 C C . VAL B 1 104 ? -0.657 -2.744 9.422 1 96.88 104 VAL B C 1
ATOM 2109 O O . VAL B 1 104 ? -1.877 -2.773 9.242 1 96.88 104 VAL B O 1
ATOM 2112 N N . LYS B 1 105 ? -0.069 -1.984 10.242 1 95.94 105 LYS B N 1
ATOM 2113 C CA . LYS B 1 105 ? -0.789 -0.942 10.969 1 95.94 105 LYS B CA 1
ATOM 2114 C C . LYS B 1 105 ? -0.416 0.445 10.453 1 95.94 105 LYS B C 1
ATOM 2116 O O . LYS B 1 105 ? 0.766 0.762 10.312 1 95.94 105 LYS B O 1
ATOM 2121 N N . ILE B 1 106 ? -1.406 1.205 10.172 1 96.62 106 ILE B N 1
ATOM 2122 C CA . ILE B 1 106 ? -1.177 2.559 9.68 1 96.62 106 ILE B CA 1
ATOM 2123 C C . ILE B 1 106 ? -2.123 3.531 10.383 1 96.62 106 ILE B C 1
ATOM 2125 O O . ILE B 1 106 ? -3.248 3.168 10.727 1 96.62 106 ILE B O 1
ATOM 2129 N N . ARG B 1 107 ? -1.672 4.688 10.578 1 95.38 107 ARG B N 1
ATOM 2130 C CA . ARG B 1 107 ? -2.529 5.734 11.125 1 95.38 107 ARG B CA 1
ATOM 2131 C C . ARG B 1 107 ? -3.65 6.09 10.156 1 95.38 107 ARG B C 1
ATOM 2133 O O . ARG B 1 107 ? -3.529 5.855 8.953 1 95.38 107 ARG B O 1
ATOM 2140 N N . ALA B 1 108 ? -4.699 6.656 10.75 1 97.12 108 ALA B N 1
ATOM 2141 C CA . ALA B 1 108 ? -5.789 7.141 9.906 1 97.12 108 ALA B CA 1
ATOM 2142 C C . ALA B 1 108 ? -5.312 8.242 8.961 1 97.12 108 ALA B C 1
ATOM 2144 O O . ALA B 1 108 ? -4.406 9.008 9.297 1 97.12 108 ALA B O 1
ATOM 2145 N N . PHE B 1 109 ? -5.949 8.352 7.824 1 97.31 109 PHE B N 1
ATOM 2146 C CA . PHE B 1 109 ? -5.566 9.328 6.812 1 97.31 109 PHE B CA 1
ATOM 2147 C C . PHE B 1 109 ? -5.734 10.75 7.344 1 97.31 109 PHE B C 1
ATOM 2149 O O . PHE B 1 109 ? -5.059 11.672 6.887 1 97.31 109 PHE B O 1
ATOM 2156 N N . LYS B 1 110 ? -6.617 10.961 8.219 1 95.44 110 LYS B N 1
ATOM 2157 C CA . LYS B 1 110 ? -6.832 12.273 8.828 1 95.44 110 LYS B CA 1
ATOM 2158 C C . LYS B 1 110 ? -5.535 12.82 9.414 1 95.44 110 LYS B C 1
ATOM 2160 O O . LYS B 1 110 ? -5.363 14.039 9.523 1 95.44 110 LYS B O 1
ATOM 2165 N N . SER B 1 111 ? -4.684 11.938 9.82 1 95.88 111 SER B N 1
ATOM 2166 C CA . SER B 1 111 ? -3.391 12.383 10.336 1 95.88 111 SER B CA 1
ATOM 2167 C C . SER B 1 111 ? -2.619 13.172 9.289 1 95.88 111 SER B C 1
ATOM 2169 O O . SER B 1 111 ? -1.93 14.141 9.617 1 95.88 111 SER B O 1
ATOM 2171 N N . TYR B 1 112 ? -2.707 12.734 8.07 1 96.5 112 TYR B N 1
ATOM 2172 C CA . TYR B 1 112 ? -2.059 13.438 6.973 1 96.5 112 TYR B CA 1
ATOM 2173 C C . TYR B 1 112 ? -2.701 14.805 6.746 1 96.5 112 TYR B C 1
ATOM 2175 O O . TYR B 1 112 ? -2.004 15.805 6.582 1 96.5 112 TYR B O 1
ATOM 2183 N N . ARG B 1 113 ? -3.951 14.844 6.746 1 93.88 113 ARG B N 1
ATOM 2184 C CA . ARG B 1 113 ? -4.688 16.094 6.555 1 93.88 113 ARG B CA 1
ATOM 2185 C C . ARG B 1 113 ? -4.375 17.094 7.664 1 93.88 113 ARG B C 1
ATOM 2187 O O . ARG B 1 113 ? -4.18 18.281 7.406 1 93.88 113 ARG B O 1
ATOM 2194 N N . ARG B 1 114 ? -4.375 16.562 8.875 1 93.94 114 ARG B N 1
ATOM 2195 C CA . ARG B 1 114 ? -4.047 17.406 10.023 1 93.94 114 ARG B CA 1
ATOM 2196 C C . ARG B 1 114 ? -2.637 17.969 9.906 1 93.94 114 ARG B C 1
ATOM 2198 O O . ARG B 1 114 ? -2.402 19.125 10.227 1 93.94 114 ARG B O 1
ATOM 2205 N N . TYR B 1 115 ? -1.775 17.141 9.508 1 94.69 115 TYR B N 1
ATOM 2206 C CA . TYR B 1 115 ? -0.395 17.578 9.336 1 94.69 115 TYR B CA 1
ATOM 2207 C C . TYR B 1 115 ? -0.311 18.734 8.336 1 94.69 115 TYR B C 1
ATOM 2209 O O . TYR B 1 115 ? 0.353 19.734 8.586 1 94.69 115 TYR B O 1
ATOM 2217 N N . LEU B 1 116 ? -0.913 18.578 7.234 1 93.75 116 LEU B N 1
ATOM 2218 C CA . LEU B 1 116 ? -0.899 19.609 6.203 1 93.75 116 LEU B CA 1
ATOM 2219 C C . LEU B 1 116 ? -1.519 20.906 6.719 1 93.75 116 LEU B C 1
ATOM 2221 O O . LEU B 1 116 ? -0.993 22 6.469 1 93.75 116 LEU B O 1
ATOM 2225 N N . ARG B 1 117 ? -2.604 20.734 7.41 1 93.5 117 ARG B N 1
ATOM 2226 C CA . ARG B 1 117 ? -3.275 21.891 8 1 93.5 117 ARG B CA 1
ATOM 2227 C C . ARG B 1 117 ? -2.352 22.625 8.969 1 93.5 117 ARG B C 1
ATOM 2229 O O . ARG B 1 117 ? -2.207 23.844 8.891 1 93.5 117 ARG B O 1
ATOM 2236 N N . ASN B 1 118 ? -1.806 21.844 9.828 1 93.94 118 ASN B N 1
ATOM 2237 C CA . ASN B 1 118 ? -0.922 22.438 10.828 1 93.94 118 ASN B CA 1
ATOM 2238 C C . ASN B 1 118 ? 0.283 23.109 10.18 1 93.94 118 ASN B C 1
ATOM 2240 O O . ASN B 1 118 ? 0.702 24.188 10.617 1 93.94 118 ASN B O 1
ATOM 2244 N N . ARG B 1 119 ? 0.797 22.531 9.242 1 93.06 119 ARG B N 1
ATOM 2245 C CA . ARG B 1 119 ? 1.925 23.125 8.523 1 93.06 119 ARG B CA 1
ATOM 2246 C C . ARG B 1 119 ? 1.539 24.453 7.891 1 93.06 119 ARG B C 1
ATOM 2248 O O . ARG B 1 119 ? 2.318 25.406 7.918 1 93.06 119 ARG B O 1
ATOM 2255 N N . HIS B 1 120 ? 0.43 24.484 7.32 1 93.31 120 HIS B N 1
ATOM 2256 C CA . HIS B 1 120 ? -0.069 25.719 6.723 1 93.31 120 HIS B CA 1
ATOM 2257 C C . HIS B 1 120 ? -0.197 26.828 7.766 1 93.31 120 HIS B C 1
ATOM 2259 O O . HIS B 1 120 ? 0.194 27.969 7.52 1 93.31 120 HIS B O 1
ATOM 2265 N N . ILE B 1 121 ? -0.767 26.453 8.836 1 93.12 121 ILE B N 1
ATOM 2266 C CA . ILE B 1 121 ? -0.969 27.406 9.922 1 93.12 121 ILE B CA 1
ATOM 2267 C C . ILE B 1 121 ? 0.38 27.938 10.398 1 93.12 121 ILE B C 1
ATOM 2269 O O . ILE B 1 121 ? 0.54 29.141 10.594 1 93.12 121 ILE B O 1
ATOM 2273 N N . VAL B 1 122 ? 1.308 27.094 10.547 1 92.88 122 VAL B N 1
ATOM 2274 C CA . VAL B 1 122 ? 2.643 27.484 10.992 1 92.88 122 VAL B CA 1
ATOM 2275 C C . VAL B 1 122 ? 3.266 28.438 9.969 1 92.88 122 VAL B C 1
ATOM 2277 O O . VAL B 1 122 ? 3.873 29.438 10.336 1 92.88 122 VAL B O 1
ATOM 2280 N N . MET B 1 123 ? 3.113 28.125 8.758 1 91.88 123 MET B N 1
ATOM 2281 C CA . MET B 1 123 ? 3.662 28.969 7.703 1 91.88 123 MET B CA 1
ATOM 2282 C C . MET B 1 123 ? 3.002 30.344 7.703 1 91.88 123 MET B C 1
ATOM 2284 O O . MET B 1 123 ? 3.674 31.359 7.512 1 91.88 123 MET B O 1
ATOM 2288 N N . LEU B 1 124 ? 1.657 30.344 7.863 1 91.81 124 LEU B N 1
ATOM 2289 C CA . LEU B 1 124 ? 0.928 31.594 7.949 1 91.81 124 LEU B CA 1
ATOM 2290 C C . LEU B 1 124 ? 1.451 32.438 9.102 1 91.81 124 LEU B C 1
ATOM 2292 O O . LEU B 1 124 ? 1.611 33.656 8.953 1 91.81 124 LEU B O 1
ATOM 2296 N N . HIS B 1 125 ? 1.655 31.812 10.172 1 91.56 125 HIS B N 1
ATOM 2297 C CA . HIS B 1 125 ? 2.15 32.5 11.359 1 91.56 125 HIS B CA 1
ATOM 2298 C C . HIS B 1 125 ? 3.553 33.062 11.125 1 91.56 125 HIS B C 1
ATOM 2300 O O . HIS B 1 125 ? 3.842 34.188 11.5 1 91.56 125 HIS B O 1
ATOM 2306 N N . LYS B 1 126 ? 4.398 32.312 10.547 1 89.94 126 LYS B N 1
ATOM 2307 C CA . LYS B 1 126 ? 5.785 32.719 10.305 1 89.94 126 LYS B CA 1
ATOM 2308 C C . LYS B 1 126 ? 5.855 33.875 9.312 1 89.94 126 LYS B C 1
ATOM 2310 O O . LYS B 1 126 ? 6.711 34.75 9.438 1 89.94 126 LYS B O 1
ATOM 2315 N N . ASN B 1 127 ? 4.996 33.812 8.383 1 89.88 127 ASN B N 1
ATOM 2316 C CA . ASN B 1 127 ? 5.031 34.812 7.316 1 89.88 127 ASN B CA 1
ATOM 2317 C C . ASN B 1 127 ? 4.332 36.094 7.727 1 89.88 127 ASN B C 1
ATOM 2319 O O . ASN B 1 127 ? 4.418 37.094 7.027 1 89.88 127 ASN B O 1
ATOM 2323 N N . ASN B 1 128 ? 3.6 36.062 8.859 1 85.44 128 ASN B N 1
ATOM 2324 C CA . ASN B 1 128 ? 2.865 37.219 9.336 1 85.44 128 ASN B CA 1
ATOM 2325 C C . ASN B 1 128 ? 3.195 37.531 10.789 1 85.44 128 ASN B C 1
ATOM 2327 O O . ASN B 1 128 ? 2.312 37.531 11.648 1 85.44 128 ASN B O 1
ATOM 2331 N N . ASP B 1 129 ? 4.324 37.875 11.062 1 76.12 129 ASP B N 1
ATOM 2332 C CA . ASP B 1 129 ? 4.867 38.062 12.406 1 76.12 129 ASP B CA 1
ATOM 2333 C C . ASP B 1 129 ? 4.07 39.094 13.18 1 76.12 129 ASP B C 1
ATOM 2335 O O . ASP B 1 129 ? 3.904 39 14.398 1 76.12 129 ASP B O 1
ATOM 2339 N N . GLU B 1 130 ? 3.568 39.875 12.523 1 82.88 130 GLU B N 1
ATOM 2340 C CA . GLU B 1 130 ? 2.91 41 13.195 1 82.88 130 GLU B CA 1
ATOM 2341 C C . GLU B 1 130 ? 1.425 40.719 13.398 1 82.88 130 GLU B C 1
ATOM 2343 O O . GLU B 1 130 ? 0.742 41.469 14.109 1 82.88 130 GLU B O 1
ATOM 2348 N N . MET B 1 131 ? 1.051 39.594 12.891 1 84.31 131 MET B N 1
ATOM 2349 C CA . MET B 1 131 ? -0.377 39.312 12.961 1 84.31 131 MET B CA 1
ATOM 2350 C C . MET B 1 131 ? -0.709 38.531 14.234 1 84.31 131 MET B C 1
ATOM 2352 O O . MET B 1 131 ? 0.031 37.625 14.633 1 84.31 131 MET B O 1
ATOM 2356 N N . GLY B 1 132 ? -1.688 39.031 15.047 1 88.06 132 GLY B N 1
ATOM 2357 C CA . GLY B 1 132 ? -2.16 38.344 16.234 1 88.06 132 GLY B CA 1
ATOM 2358 C C . GLY B 1 132 ? -2.801 37 15.906 1 88.06 132 GLY B C 1
ATOM 2359 O O . GLY B 1 132 ? -3.176 36.75 14.758 1 88.06 132 GLY B O 1
ATOM 2360 N N . VAL B 1 133 ? -2.895 36.156 16.844 1 89.44 133 VAL B N 1
ATOM 2361 C CA . VAL B 1 133 ? -3.387 34.781 16.734 1 89.44 133 VAL B CA 1
ATOM 2362 C C . VAL B 1 133 ? -4.816 34.781 16.203 1 89.44 133 VAL B C 1
ATOM 2364 O O . VAL B 1 133 ? -5.207 33.906 15.43 1 89.44 133 VAL B O 1
ATOM 2367 N N . THR B 1 134 ? -5.562 35.719 16.578 1 90.12 134 THR B N 1
ATOM 2368 C CA . THR B 1 134 ? -6.953 35.812 16.141 1 90.12 134 THR B CA 1
ATOM 2369 C C . THR B 1 134 ? -7.043 36.062 14.641 1 90.12 134 THR B C 1
ATOM 2371 O O . THR B 1 134 ? -7.891 35.5 13.961 1 90.12 134 THR B O 1
ATOM 2374 N N . LYS B 1 135 ? -6.223 36.906 14.125 1 91.88 135 LYS B N 1
ATOM 2375 C CA . LYS B 1 135 ? -6.199 37.188 12.695 1 91.88 135 LYS B CA 1
ATOM 2376 C C . LYS B 1 135 ? -5.688 36 11.891 1 91.88 135 LYS B C 1
ATOM 2378 O O . LYS B 1 135 ? -6.176 35.719 10.797 1 91.88 135 LYS B O 1
ATOM 2383 N N . ILE B 1 136 ? -4.699 35.375 12.438 1 92.56 136 ILE B N 1
ATOM 2384 C CA . ILE B 1 136 ? -4.172 34.156 11.797 1 92.56 136 ILE B CA 1
ATOM 2385 C C . ILE B 1 136 ? -5.266 33.094 11.711 1 92.56 136 ILE B C 1
ATOM 2387 O O . ILE B 1 136 ? -5.398 32.406 10.695 1 92.56 136 ILE B O 1
ATOM 2391 N N . ALA B 1 137 ? -5.98 32.969 12.773 1 93.06 137 ALA B N 1
ATOM 2392 C CA . ALA B 1 137 ? -7.086 32.031 12.789 1 93.06 137 ALA B CA 1
ATOM 2393 C C . ALA B 1 137 ? -8.109 32.344 11.703 1 93.06 137 ALA B C 1
ATOM 2395 O O . ALA B 1 137 ? -8.609 31.438 11.031 1 93.06 137 ALA B O 1
ATOM 2396 N N . LYS B 1 138 ? -8.422 33.594 11.57 1 92.06 138 LYS B N 1
ATOM 2397 C CA . LYS B 1 138 ? -9.367 34.031 10.547 1 92.06 138 LYS B CA 1
ATOM 2398 C C . LYS B 1 138 ? -8.836 33.719 9.148 1 92.06 138 LYS B C 1
ATOM 2400 O O . LYS B 1 138 ? -9.57 33.188 8.305 1 92.06 138 LYS B O 1
ATOM 2405 N N . LYS B 1 139 ? -7.625 34.031 8.922 1 92.31 139 LYS B N 1
ATOM 2406 C CA . LYS B 1 139 ? -7.008 33.781 7.625 1 92.31 139 LYS B CA 1
ATOM 2407 C C . LYS B 1 139 ? -6.957 32.281 7.328 1 92.31 139 LYS B C 1
ATOM 2409 O O . LYS B 1 139 ? -7.223 31.844 6.203 1 92.31 139 LYS B O 1
ATOM 2414 N N . ALA B 1 140 ? -6.555 31.531 8.344 1 92.88 140 ALA B N 1
ATOM 2415 C CA . ALA B 1 140 ? -6.5 30.078 8.188 1 92.88 140 ALA B CA 1
ATOM 2416 C C . ALA B 1 140 ? -7.875 29.516 7.855 1 92.88 140 ALA B C 1
ATOM 2418 O O . ALA B 1 140 ? -8 28.625 7.004 1 92.88 140 ALA B O 1
ATOM 2419 N N . THR B 1 141 ? -8.836 29.984 8.492 1 93.19 141 THR B N 1
ATOM 2420 C CA . THR B 1 141 ? -10.203 29.547 8.258 1 93.19 141 THR B CA 1
ATOM 2421 C C . THR B 1 141 ? -10.625 29.828 6.82 1 93.19 141 THR B C 1
ATOM 2423 O O . THR B 1 141 ? -11.242 29 6.164 1 93.19 141 THR B O 1
ATOM 2426 N N . GLU B 1 142 ? -10.312 30.969 6.34 1 93.06 142 GLU B N 1
ATOM 2427 C CA . GLU B 1 142 ? -10.633 31.359 4.977 1 93.06 142 GLU B CA 1
ATOM 2428 C C . GLU B 1 142 ? -9.898 30.5 3.957 1 93.06 142 GLU B C 1
ATOM 2430 O O . GLU B 1 142 ? -10.492 30.062 2.969 1 93.06 142 GLU B O 1
ATOM 2435 N N . ASN B 1 143 ? -8.648 30.25 4.254 1 91.62 143 ASN B N 1
ATOM 2436 C CA . ASN B 1 143 ? -7.812 29.5 3.322 1 91.62 143 ASN B CA 1
ATOM 2437 C C . ASN B 1 143 ? -8.188 28.016 3.293 1 91.62 143 ASN B C 1
ATOM 2439 O O . ASN B 1 143 ? -8.133 27.375 2.24 1 91.62 143 ASN B O 1
ATOM 2443 N N . LEU B 1 144 ? -8.492 27.453 4.406 1 92.75 144 LEU B N 1
ATOM 2444 C CA . LEU B 1 144 ? -8.633 26.016 4.523 1 92.75 144 LEU B CA 1
ATOM 2445 C C . LEU B 1 144 ? -10.094 25.594 4.441 1 92.75 144 LEU B C 1
ATOM 2447 O O . LEU B 1 144 ? -10.398 24.422 4.23 1 92.75 144 LEU B O 1
ATOM 2451 N N . GLY B 1 145 ? -10.914 26.5 4.633 1 91 145 GLY B N 1
ATOM 2452 C CA . GLY B 1 145 ? -12.336 26.203 4.551 1 91 145 GLY B CA 1
ATOM 2453 C C . GLY B 1 145 ? -12.875 25.5 5.785 1 91 145 GLY B C 1
ATOM 2454 O O . GLY B 1 145 ? -13.906 24.828 5.727 1 91 145 GLY B O 1
ATOM 2455 N N . GLU B 1 146 ? -12.195 25.469 6.781 1 90.5 146 GLU B N 1
ATOM 2456 C CA . GLU B 1 146 ? -12.602 24.891 8.062 1 90.5 146 GLU B CA 1
ATOM 2457 C C . GLU B 1 146 ? -12.367 25.875 9.203 1 90.5 146 GLU B C 1
ATOM 2459 O O . GLU B 1 146 ? -11.375 26.609 9.195 1 90.5 146 GLU B O 1
ATOM 2464 N N . ARG B 1 147 ? -13.227 25.844 10.133 1 89.69 147 ARG B N 1
ATOM 2465 C CA . ARG B 1 147 ? -13.102 26.734 11.273 1 89.69 147 ARG B CA 1
ATOM 2466 C C . ARG B 1 147 ? -11.961 26.312 12.188 1 89.69 147 ARG B C 1
ATOM 2468 O O . ARG B 1 147 ? -11.906 25.172 12.633 1 89.69 147 ARG B O 1
ATOM 2475 N N . ILE B 1 148 ? -11.086 27.25 12.453 1 91.88 148 ILE B N 1
ATOM 2476 C CA . ILE B 1 148 ? -9.969 27.031 13.359 1 91.88 148 ILE B CA 1
ATOM 2477 C C . ILE B 1 148 ? -10.039 28 14.523 1 91.88 148 ILE B C 1
ATOM 2479 O O . ILE B 1 148 ? -10.055 29.219 14.328 1 91.88 148 ILE B O 1
ATOM 2483 N N . HIS B 1 149 ? -10.078 27.484 15.695 1 92.31 149 HIS B N 1
ATOM 2484 C CA . HIS B 1 149 ? -10.117 28.328 16.891 1 92.31 149 HIS B CA 1
ATOM 2485 C C . HIS B 1 149 ? -8.742 28.906 17.203 1 92.31 149 HIS B C 1
ATOM 2487 O O . HIS B 1 149 ? -7.73 28.219 17.062 1 92.31 149 HIS B O 1
ATOM 2493 N N . PRO B 1 150 ? -8.727 30.109 17.75 1 90.75 150 PRO B N 1
ATOM 2494 C CA . PRO B 1 150 ? -7.441 30.734 18.062 1 90.75 150 PRO B CA 1
ATOM 2495 C C . PRO B 1 150 ? -6.617 29.906 19.062 1 90.75 150 PRO B C 1
ATOM 2497 O O . PRO B 1 150 ? -5.387 29.891 18.969 1 90.75 150 PRO B O 1
ATOM 2500 N N . SER B 1 151 ? -7.246 29.25 19.984 1 91.38 151 SER B N 1
ATOM 2501 C CA . SER B 1 151 ? -6.523 28.453 20.969 1 91.38 151 SER B CA 1
ATOM 2502 C C . SER B 1 151 ? -5.742 27.328 20.312 1 91.38 151 SER B C 1
ATOM 2504 O O . SER B 1 151 ? -4.688 26.922 20.797 1 91.38 151 SER B O 1
ATOM 2506 N N . GLN B 1 152 ? -6.219 26.828 19.172 1 92.25 152 GLN B N 1
ATOM 2507 C CA . GLN B 1 152 ? -5.551 25.766 18.422 1 92.25 152 GLN B CA 1
ATOM 2508 C C . GLN B 1 152 ? -4.277 26.281 17.766 1 92.25 152 GLN B C 1
ATOM 2510 O O . GLN B 1 152 ? -3.295 25.547 17.641 1 92.25 152 GLN B O 1
ATOM 2515 N N . ILE B 1 153 ? -4.387 27.516 17.375 1 91.19 153 ILE B N 1
ATOM 2516 C CA . ILE B 1 153 ? -3.238 28.109 16.703 1 91.19 153 ILE B CA 1
ATOM 2517 C C . ILE B 1 153 ? -2.053 28.172 17.656 1 91.19 153 ILE B C 1
ATOM 2519 O O . ILE B 1 153 ? -0.92 27.859 17.281 1 91.19 153 ILE B O 1
ATOM 2523 N N . TYR B 1 154 ? -2.355 28.609 18.844 1 87.75 154 TYR B N 1
ATOM 2524 C CA . TYR B 1 154 ? -1.302 28.688 19.844 1 87.75 154 TYR B CA 1
ATOM 2525 C C . TYR B 1 154 ? -0.625 27.328 20.031 1 87.75 154 TYR B C 1
ATOM 2527 O O . TYR B 1 154 ? 0.604 27.25 20.078 1 87.75 154 TYR B O 1
ATOM 2535 N N . LYS B 1 155 ? -1.404 26.344 20.125 1 91.12 155 LYS B N 1
ATOM 2536 C CA . LYS B 1 155 ? -0.881 25 20.359 1 91.12 155 LYS B CA 1
ATOM 2537 C C . LYS B 1 155 ? -0.044 24.531 19.172 1 91.12 155 LYS B C 1
ATOM 2539 O O . LYS B 1 155 ? 1.036 23.953 19.344 1 91.12 155 LYS B O 1
ATOM 2544 N N . ILE B 1 156 ? -0.497 24.734 17.984 1 92.62 156 ILE B N 1
ATOM 2545 C CA . ILE B 1 156 ? 0.142 24.281 16.75 1 92.62 156 ILE B CA 1
ATOM 2546 C C . ILE B 1 156 ? 1.484 24.984 16.578 1 92.62 156 ILE B C 1
ATOM 2548 O O . ILE B 1 156 ? 2.494 24.344 16.266 1 92.62 156 ILE B O 1
ATOM 2552 N N . VAL B 1 157 ? 1.46 26.25 16.828 1 88.44 157 VAL B N 1
ATOM 2553 C CA . VAL B 1 157 ? 2.666 27.047 16.641 1 88.44 157 VAL B CA 1
ATOM 2554 C C . VAL B 1 157 ? 3.686 26.703 17.719 1 88.44 157 VAL B C 1
ATOM 2556 O O . VAL B 1 157 ? 4.883 26.609 17.453 1 88.44 157 VAL B O 1
ATOM 2559 N N . ALA B 1 158 ? 3.197 26.531 18.922 1 86.81 158 ALA B N 1
ATOM 2560 C CA . ALA B 1 158 ? 4.086 26.172 20.016 1 86.81 158 ALA B CA 1
ATOM 2561 C C . ALA B 1 158 ? 4.781 24.844 19.75 1 86.81 158 ALA B C 1
ATOM 2563 O O . ALA B 1 158 ? 5.965 24.688 20.062 1 86.81 158 ALA B O 1
ATOM 2564 N N . ARG B 1 159 ? 4.102 23.906 19.156 1 85.69 159 ARG B N 1
ATOM 2565 C CA . ARG B 1 159 ? 4.637 22.578 18.875 1 85.69 159 ARG B CA 1
ATOM 2566 C C . ARG B 1 159 ? 5.668 22.625 17.75 1 85.69 159 ARG B C 1
ATOM 2568 O O . ARG B 1 159 ? 6.578 21.797 17.703 1 85.69 159 ARG B O 1
ATOM 2575 N N . SER B 1 160 ? 5.516 23.469 16.891 1 82 160 SER B N 1
ATOM 2576 C CA . SER B 1 160 ? 6.426 23.562 15.758 1 82 160 SER B CA 1
ATOM 2577 C C . SER B 1 160 ? 7.773 24.156 16.172 1 82 160 SER B C 1
ATOM 2579 O O . SER B 1 160 ? 8.766 24.016 15.453 1 82 160 SER B O 1
ATOM 2581 N N . ASN B 1 161 ? 7.777 24.875 17.219 1 71 161 ASN B N 1
ATOM 2582 C CA . ASN B 1 161 ? 9 25.5 17.703 1 71 161 ASN B CA 1
ATOM 2583 C C . ASN B 1 161 ? 9.797 24.547 18.594 1 71 161 ASN B C 1
ATOM 2585 O O . ASN B 1 161 ? 10.945 24.844 18.953 1 71 161 ASN B O 1
ATOM 2589 N N . ASP B 1 162 ? 9.195 23.5 19.031 1 67.25 162 ASP B N 1
ATOM 2590 C CA . ASP B 1 162 ? 9.898 22.5 19.828 1 67.25 162 ASP B CA 1
ATOM 2591 C C . ASP B 1 162 ? 10.586 21.469 18.938 1 67.25 162 ASP B C 1
ATOM 2593 O O . ASP B 1 162 ? 11.695 21.016 19.25 1 67.25 162 ASP B O 1
#